Protein AF-A0A101G6K1-F1 (afdb_monomer_lite)

Sequence (199 aa):
MFNMQNSYEKATAGLESLVADLAKKGQARRDKLQSNLQILTEEEASLKNEVSLKTQLLVAAEVEESPADQDRFNKELVKLRRQLEDVSSKTQAYKSALDLPILNSAETMKLKAAALKVREARLVKVHDVATRQTEIVRLLKELNEENSRLVEEKFLLEQPREASVAKAVMGFVDSELASSKFENRSGAFQFAFEAWLNS

pLDDT: mean 77.98, std 17.18, range [44.41, 97.31]

Radius of gyration: 50.75 Å; chains: 1; bounding box: 107×50×127 Å

Structure (mmCIF, N/CA/C/O backbone):
data_AF-A0A101G6K1-F1
#
_entry.id   AF-A0A101G6K1-F1
#
loop_
_atom_site.group_PDB
_atom_site.id
_atom_site.type_symbol
_atom_site.label_atom_id
_atom_site.label_alt_id
_atom_site.label_comp_id
_atom_site.label_asym_id
_atom_site.label_entity_id
_atom_site.label_seq_id
_atom_site.pdbx_PDB_ins_code
_atom_site.Cartn_x
_atom_site.Cartn_y
_atom_site.Cartn_z
_atom_site.occupancy
_atom_site.B_iso_or_equiv
_atom_site.auth_seq_id
_atom_site.auth_comp_id
_atom_site.auth_asym_id
_atom_site.auth_atom_id
_atom_site.pdbx_PDB_model_num
ATOM 1 N N . MET A 1 1 ? 29.847 -2.628 -30.759 1.00 47.59 1 MET A N 1
ATOM 2 C CA . MET A 1 1 ? 28.432 -2.795 -30.341 1.00 47.59 1 MET A CA 1
ATOM 3 C C . MET A 1 1 ? 28.229 -3.395 -28.937 1.00 47.59 1 MET A C 1
ATOM 5 O O . MET A 1 1 ? 27.115 -3.327 -28.442 1.00 47.59 1 MET A O 1
ATOM 9 N N . PHE A 1 2 ? 29.261 -3.878 -28.227 1.00 49.06 2 PHE A N 1
ATOM 10 C CA . PHE A 1 2 ? 29.112 -4.607 -26.947 1.00 49.06 2 PHE A CA 1
ATOM 11 C C . PHE A 1 2 ? 28.663 -3.801 -25.702 1.00 49.06 2 PHE A C 1
ATOM 13 O O . PHE A 1 2 ? 28.384 -4.401 -24.665 1.00 49.06 2 PHE A O 1
ATOM 20 N N . ASN A 1 3 ? 28.566 -2.465 -25.767 1.00 55.25 3 ASN A N 1
ATOM 21 C CA . ASN A 1 3 ? 28.332 -1.638 -24.569 1.00 55.25 3 ASN A CA 1
ATOM 22 C C . ASN A 1 3 ? 26.865 -1.216 -24.343 1.00 55.25 3 ASN A C 1
ATOM 24 O O . ASN A 1 3 ? 26.480 -0.941 -23.209 1.00 55.25 3 ASN A O 1
ATOM 28 N N . MET A 1 4 ? 26.016 -1.196 -25.382 1.00 52.16 4 MET A N 1
ATOM 29 C CA . MET A 1 4 ? 24.600 -0.826 -25.209 1.00 52.16 4 MET A CA 1
ATOM 30 C C . MET A 1 4 ? 23.745 -1.987 -24.690 1.00 52.16 4 MET A C 1
ATOM 32 O O . MET A 1 4 ? 22.958 -1.778 -23.773 1.00 52.16 4 MET A O 1
ATOM 36 N N . GLN A 1 5 ? 23.920 -3.210 -25.206 1.00 56.00 5 GLN A N 1
ATOM 37 C CA . GLN A 1 5 ? 23.170 -4.390 -24.738 1.00 56.00 5 GLN A CA 1
ATOM 38 C C . GLN A 1 5 ? 23.360 -4.638 -23.231 1.00 56.00 5 GLN A C 1
ATOM 40 O O . GLN A 1 5 ? 22.378 -4.762 -22.504 1.00 56.00 5 GLN A O 1
ATOM 45 N N . ASN A 1 6 ? 24.603 -4.550 -22.745 1.00 63.38 6 ASN A N 1
ATOM 46 C CA . ASN A 1 6 ? 24.937 -4.668 -21.321 1.00 63.38 6 ASN A CA 1
ATOM 47 C C . ASN A 1 6 ? 24.286 -3.585 -20.437 1.00 63.38 6 ASN A C 1
ATOM 49 O O . ASN A 1 6 ? 23.972 -3.829 -19.273 1.00 63.38 6 ASN A O 1
ATOM 53 N N . SER A 1 7 ? 24.086 -2.372 -20.962 1.00 67.00 7 SER A N 1
ATOM 54 C CA . SER A 1 7 ? 23.435 -1.281 -20.223 1.00 67.00 7 SER A CA 1
ATOM 55 C C . SER A 1 7 ? 21.926 -1.520 -20.071 1.00 67.00 7 SER A C 1
ATOM 57 O O . SER A 1 7 ? 21.370 -1.303 -18.993 1.00 67.00 7 SER A O 1
ATOM 59 N N . TYR A 1 8 ? 21.271 -2.051 -21.108 1.00 64.75 8 TYR A N 1
ATOM 60 C CA . TYR A 1 8 ? 19.839 -2.362 -21.078 1.00 64.75 8 TYR A CA 1
ATOM 61 C C . TYR A 1 8 ? 19.501 -3.589 -20.225 1.00 64.75 8 TYR A C 1
ATOM 63 O O . TYR A 1 8 ? 18.489 -3.581 -19.520 1.00 64.75 8 TYR A O 1
ATOM 71 N N . GLU A 1 9 ? 20.340 -4.624 -20.239 1.00 72.12 9 GLU A N 1
ATOM 72 C CA . GLU A 1 9 ? 20.166 -5.795 -19.369 1.00 72.12 9 GLU A CA 1
ATOM 73 C C . GLU A 1 9 ? 20.257 -5.408 -17.889 1.00 72.12 9 GLU A C 1
ATOM 75 O O . GLU A 1 9 ? 19.375 -5.761 -17.105 1.00 72.12 9 GLU A O 1
ATOM 80 N N . LYS A 1 10 ? 21.235 -4.568 -17.523 1.00 76.06 10 LYS A N 1
ATOM 81 C CA . LYS A 1 10 ? 21.355 -4.020 -16.162 1.00 76.06 10 LYS A CA 1
ATOM 82 C C . LYS A 1 10 ? 20.144 -3.179 -15.755 1.00 76.06 10 LYS A C 1
ATOM 84 O O . LYS A 1 10 ? 19.662 -3.311 -14.633 1.00 76.06 10 LYS A O 1
ATOM 89 N N . ALA A 1 11 ? 19.621 -2.345 -16.657 1.00 68.56 11 ALA A N 1
ATOM 90 C CA . ALA A 1 11 ? 18.429 -1.540 -16.386 1.00 68.56 11 ALA A CA 1
ATOM 91 C C . ALA A 1 11 ? 17.170 -2.405 -16.180 1.00 68.56 11 ALA A C 1
ATOM 93 O O . ALA A 1 11 ? 16.343 -2.099 -15.322 1.00 68.56 11 ALA A O 1
ATOM 94 N N . THR A 1 12 ? 17.040 -3.502 -16.930 1.00 70.56 12 THR A N 1
ATOM 95 C CA . THR A 1 12 ? 15.894 -4.420 -16.827 1.00 70.56 12 THR A CA 1
ATOM 96 C C . THR A 1 12 ? 15.951 -5.228 -15.531 1.00 70.56 12 THR A C 1
ATOM 98 O O . THR A 1 12 ? 14.970 -5.258 -14.795 1.00 70.56 12 THR A O 1
ATOM 101 N N . ALA A 1 13 ? 17.117 -5.787 -15.194 1.00 75.50 13 ALA A N 1
ATOM 102 C CA . ALA A 1 13 ? 17.329 -6.474 -13.919 1.00 75.50 13 ALA A CA 1
ATOM 103 C C . ALA A 1 13 ? 17.092 -5.538 -12.717 1.00 75.50 13 ALA A C 1
ATOM 105 O O . ALA A 1 13 ? 16.499 -5.940 -11.717 1.00 75.50 13 ALA A O 1
ATOM 106 N N . GLY A 1 14 ? 17.488 -4.264 -12.832 1.00 76.56 14 GLY A N 1
ATOM 107 C CA . GLY A 1 14 ? 17.197 -3.240 -11.828 1.00 76.56 14 GLY A CA 1
ATOM 108 C C . GLY A 1 14 ? 15.698 -2.976 -11.652 1.00 76.56 14 GLY A C 1
ATOM 109 O O . GLY A 1 14 ? 15.223 -2.893 -10.521 1.00 76.56 14 GLY A O 1
ATOM 110 N N . LEU A 1 15 ? 14.937 -2.898 -12.749 1.00 74.44 15 LEU A N 1
ATOM 111 C CA . LEU A 1 15 ? 13.479 -2.736 -12.706 1.00 74.44 15 LEU A CA 1
ATOM 112 C C . LEU A 1 15 ? 12.777 -3.965 -12.119 1.00 74.44 15 LEU A C 1
ATOM 114 O O . LEU A 1 15 ? 11.885 -3.816 -11.289 1.00 74.44 15 LEU A O 1
ATOM 118 N N . GLU A 1 16 ? 13.179 -5.172 -12.514 1.00 77.38 16 GLU A N 1
ATOM 119 C CA . GLU A 1 16 ? 12.616 -6.413 -11.973 1.00 77.38 16 GLU A CA 1
ATOM 120 C C . GLU A 1 16 ? 12.874 -6.549 -10.470 1.00 77.38 16 GLU A C 1
ATOM 122 O O . GLU A 1 16 ? 11.955 -6.900 -9.724 1.00 77.38 16 GLU A O 1
ATOM 127 N N . SER A 1 17 ? 14.087 -6.205 -10.028 1.00 81.12 17 SER A N 1
ATOM 128 C CA . SER A 1 17 ? 14.460 -6.148 -8.613 1.00 81.12 17 SER A CA 1
ATOM 129 C C . SER A 1 17 ? 13.624 -5.118 -7.849 1.00 81.12 17 SER A C 1
ATOM 131 O O . SER A 1 17 ? 13.012 -5.446 -6.834 1.00 81.12 17 SER A O 1
ATOM 133 N N . LEU A 1 18 ? 13.484 -3.899 -8.384 1.00 77.94 18 LEU A N 1
ATOM 134 C CA . LEU A 1 18 ? 12.679 -2.845 -7.763 1.00 77.94 18 LEU A CA 1
ATOM 135 C C . LEU A 1 18 ? 11.207 -3.256 -7.620 1.00 77.94 18 LEU A C 1
ATOM 137 O O . LEU A 1 18 ? 10.590 -3.009 -6.586 1.00 77.94 18 LEU A O 1
ATOM 141 N N . VAL A 1 19 ? 10.638 -3.905 -8.639 1.00 79.25 19 VAL A N 1
ATOM 142 C CA . VAL A 1 19 ? 9.261 -4.415 -8.597 1.00 79.25 19 VAL A CA 1
ATOM 143 C C . VAL A 1 19 ? 9.113 -5.509 -7.534 1.00 79.25 19 VAL A C 1
ATOM 145 O O . VAL A 1 19 ? 8.127 -5.507 -6.796 1.00 79.25 19 VAL A O 1
ATOM 148 N N . ALA A 1 20 ? 10.084 -6.420 -7.417 1.00 78.44 20 ALA A N 1
ATOM 149 C CA . ALA A 1 20 ? 10.082 -7.451 -6.380 1.00 78.44 20 ALA A CA 1
ATOM 150 C C . ALA A 1 20 ? 10.189 -6.848 -4.966 1.00 78.44 20 ALA A C 1
ATOM 1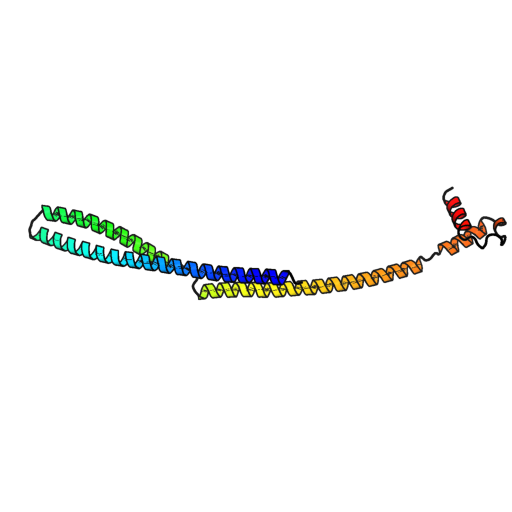52 O O . ALA A 1 20 ? 9.431 -7.232 -4.073 1.00 78.44 20 ALA A O 1
ATOM 153 N N . ASP A 1 21 ? 11.062 -5.859 -4.776 1.00 80.81 21 ASP A N 1
ATOM 154 C CA . ASP A 1 21 ? 11.228 -5.148 -3.507 1.00 80.81 21 ASP A CA 1
ATOM 155 C C . ASP A 1 21 ? 9.969 -4.378 -3.103 1.00 80.81 21 ASP A C 1
ATOM 157 O O . ASP A 1 21 ? 9.569 -4.403 -1.935 1.00 80.81 21 ASP A O 1
ATOM 161 N N . LEU A 1 22 ? 9.318 -3.706 -4.057 1.00 80.38 22 LEU A N 1
ATOM 162 C CA . LEU A 1 22 ? 8.057 -3.005 -3.824 1.00 80.38 22 LEU A CA 1
ATOM 163 C C . LEU A 1 22 ? 6.940 -3.977 -3.437 1.00 80.38 22 LEU A C 1
ATOM 165 O O . LEU A 1 22 ? 6.219 -3.705 -2.477 1.00 80.38 22 LEU A O 1
ATOM 169 N N . ALA A 1 23 ? 6.836 -5.126 -4.112 1.00 80.12 23 ALA A N 1
ATOM 170 C CA . ALA A 1 23 ? 5.870 -6.164 -3.761 1.00 80.12 23 ALA A CA 1
ATOM 171 C C . ALA A 1 23 ? 6.118 -6.709 -2.343 1.00 80.12 23 ALA A C 1
ATOM 173 O O . ALA A 1 23 ? 5.191 -6.787 -1.537 1.00 80.12 23 ALA A O 1
ATOM 174 N N . LYS A 1 24 ? 7.379 -6.999 -1.994 1.00 86.00 24 LYS A N 1
ATOM 175 C CA . LYS A 1 24 ? 7.761 -7.472 -0.654 1.00 86.00 24 LYS A CA 1
ATOM 176 C C . LYS A 1 24 ? 7.444 -6.443 0.435 1.00 86.00 24 LYS A C 1
ATOM 178 O O . LYS A 1 24 ? 6.885 -6.797 1.471 1.00 86.00 24 LYS A O 1
ATOM 183 N N . LYS A 1 25 ? 7.768 -5.164 0.208 1.00 85.38 25 LYS A N 1
ATOM 184 C CA . LYS A 1 25 ? 7.456 -4.069 1.146 1.00 85.38 25 LYS A CA 1
ATOM 185 C C . LYS A 1 25 ? 5.949 -3.842 1.280 1.00 85.38 25 LYS A C 1
ATOM 187 O O . LYS A 1 25 ? 5.474 -3.600 2.388 1.00 85.38 25 LYS A O 1
ATOM 192 N N . GLY A 1 26 ? 5.207 -3.939 0.176 1.00 84.31 26 GLY A N 1
ATOM 193 C CA . GLY A 1 26 ? 3.747 -3.854 0.162 1.00 84.31 26 GLY A CA 1
ATOM 194 C C . GLY A 1 26 ? 3.103 -4.955 1.001 1.00 84.31 26 GLY A C 1
ATOM 195 O O . GLY A 1 26 ? 2.278 -4.657 1.864 1.00 84.31 26 GLY A O 1
ATOM 196 N N . GLN A 1 27 ? 3.551 -6.202 0.822 1.00 85.06 27 GLN A N 1
ATOM 197 C CA . GLN A 1 27 ? 3.068 -7.341 1.602 1.00 85.06 27 GLN A CA 1
ATOM 198 C C . GLN A 1 27 ? 3.399 -7.193 3.091 1.00 85.06 27 GLN A C 1
ATOM 200 O O . GLN A 1 27 ? 2.500 -7.260 3.921 1.00 85.06 27 GLN A O 1
ATOM 205 N N . ALA A 1 28 ? 4.651 -6.876 3.437 1.00 87.94 28 ALA A N 1
ATOM 206 C CA . ALA A 1 28 ? 5.055 -6.699 4.833 1.00 87.94 28 ALA A CA 1
ATOM 207 C C . ALA A 1 28 ? 4.257 -5.590 5.545 1.00 87.94 28 ALA A C 1
ATOM 209 O O . ALA A 1 28 ? 3.910 -5.711 6.722 1.00 87.94 28 ALA A O 1
ATOM 210 N N . ARG A 1 29 ? 3.930 -4.500 4.835 1.00 88.12 29 ARG A N 1
ATOM 211 C CA . ARG A 1 29 ? 3.057 -3.446 5.366 1.00 88.12 29 ARG A CA 1
ATOM 212 C C . ARG A 1 29 ? 1.639 -3.965 5.608 1.00 88.12 29 ARG A C 1
ATOM 214 O O . ARG A 1 29 ? 1.068 -3.632 6.642 1.00 88.12 29 ARG A O 1
ATOM 221 N N . ARG A 1 30 ? 1.082 -4.757 4.687 1.00 85.75 30 ARG A N 1
ATOM 222 C CA . ARG A 1 30 ? -0.250 -5.362 4.832 1.00 85.75 30 ARG A CA 1
ATOM 223 C C . ARG A 1 30 ? -0.304 -6.298 6.033 1.00 85.75 30 ARG A C 1
ATOM 225 O O . ARG A 1 30 ? -1.192 -6.140 6.860 1.00 85.75 30 ARG A O 1
ATOM 232 N N . ASP A 1 31 ? 0.673 -7.188 6.163 1.00 89.50 31 ASP A N 1
ATOM 233 C CA . ASP A 1 31 ? 0.748 -8.138 7.275 1.00 89.50 31 ASP A CA 1
ATOM 234 C C . ASP A 1 31 ? 0.799 -7.394 8.618 1.00 89.50 31 ASP A C 1
ATOM 236 O O . ASP A 1 31 ? 0.077 -7.731 9.556 1.00 89.50 31 ASP A O 1
ATOM 240 N N . LYS A 1 32 ? 1.573 -6.301 8.689 1.00 91.44 32 LYS A N 1
ATOM 241 C CA . LYS A 1 32 ? 1.627 -5.436 9.876 1.00 91.44 32 LYS A CA 1
ATOM 242 C C . LYS A 1 32 ? 0.296 -4.732 10.161 1.00 91.44 32 LYS A C 1
ATOM 244 O O . LYS A 1 32 ? -0.127 -4.680 11.312 1.00 91.44 32 LYS A O 1
ATOM 249 N N . LEU A 1 33 ? -0.362 -4.181 9.139 1.00 91.38 33 LEU A N 1
ATOM 250 C CA . LEU A 1 33 ? -1.678 -3.548 9.292 1.00 91.38 33 LEU A CA 1
ATOM 251 C C . LEU A 1 33 ? -2.732 -4.559 9.756 1.00 91.38 33 LEU A C 1
ATOM 253 O O . LEU A 1 33 ? -3.538 -4.234 10.620 1.00 91.38 33 LEU A O 1
ATOM 257 N N . GLN A 1 34 ? -2.701 -5.777 9.219 1.00 92.25 34 GLN A N 1
ATOM 258 C CA . GLN A 1 34 ? -3.632 -6.845 9.563 1.00 92.25 34 GLN A CA 1
ATOM 259 C C . GLN A 1 34 ? -3.404 -7.362 10.987 1.00 92.25 34 GLN A C 1
ATOM 261 O O . GLN A 1 34 ? -4.367 -7.533 11.728 1.00 92.25 34 GLN A O 1
ATOM 266 N N . SER A 1 35 ? -2.144 -7.520 11.397 1.00 94.25 35 SER A N 1
ATOM 267 C CA . SER A 1 35 ? -1.780 -7.862 12.775 1.00 94.25 35 SER A CA 1
ATOM 268 C C . SER A 1 35 ? -2.257 -6.800 13.775 1.00 94.25 35 SER A C 1
ATOM 270 O O . SER A 1 35 ? -2.929 -7.131 14.749 1.00 94.25 35 SER A O 1
ATOM 272 N N . ASN A 1 36 ? -2.003 -5.516 13.500 1.00 93.69 36 ASN A N 1
ATOM 273 C CA . ASN A 1 36 ? -2.496 -4.424 14.342 1.00 93.69 36 ASN A CA 1
ATOM 274 C C . ASN A 1 36 ? -4.029 -4.368 14.379 1.00 93.69 36 ASN A C 1
ATOM 276 O O . ASN A 1 36 ? -4.608 -4.118 15.432 1.00 93.69 36 ASN A O 1
ATOM 280 N N . LEU A 1 37 ? -4.691 -4.598 13.241 1.00 94.31 37 LEU A N 1
ATOM 281 C CA . LEU A 1 37 ? -6.148 -4.618 13.174 1.00 94.31 37 LEU A CA 1
ATOM 282 C C . LEU A 1 37 ? -6.733 -5.748 14.025 1.00 94.31 37 LEU A C 1
ATOM 284 O O . LEU A 1 37 ? -7.752 -5.541 14.679 1.00 94.31 37 LEU A O 1
ATOM 288 N N . GLN A 1 38 ? -6.100 -6.922 14.031 1.00 94.62 38 GLN A N 1
ATOM 289 C CA . GLN A 1 38 ? -6.526 -8.037 14.869 1.00 94.62 38 GLN A CA 1
ATOM 290 C C . GLN A 1 38 ? -6.444 -7.670 16.356 1.00 94.62 38 GLN A C 1
ATOM 292 O O . GLN A 1 38 ? -7.443 -7.808 17.056 1.00 94.62 38 GLN A O 1
ATOM 297 N N . ILE A 1 39 ? -5.310 -7.117 16.802 1.00 95.12 39 ILE A N 1
ATOM 298 C CA . ILE A 1 39 ? -5.121 -6.663 18.191 1.00 95.12 39 ILE A CA 1
ATOM 299 C C . ILE A 1 39 ? -6.200 -5.644 18.579 1.00 95.12 39 ILE A C 1
ATOM 301 O O . ILE A 1 39 ? -6.854 -5.798 19.604 1.00 95.12 39 ILE A O 1
ATOM 305 N N . LEU A 1 40 ? -6.432 -4.635 17.734 1.00 95.31 40 LEU A N 1
ATOM 306 C CA . LEU A 1 40 ? -7.451 -3.613 17.989 1.00 95.31 40 LEU A CA 1
ATOM 307 C C . LEU A 1 40 ? -8.873 -4.192 18.013 1.00 95.31 40 LEU A C 1
ATOM 309 O O . LEU A 1 40 ? -9.701 -3.744 18.797 1.00 95.31 40 LEU A O 1
ATOM 313 N N . THR A 1 41 ? -9.160 -5.204 17.189 1.00 93.06 41 THR A N 1
ATOM 314 C CA . THR A 1 41 ? -10.472 -5.874 17.167 1.00 93.06 41 THR A CA 1
ATOM 315 C C . THR A 1 41 ? -10.700 -6.692 18.443 1.00 93.06 41 THR A C 1
ATOM 317 O O . THR A 1 41 ? -11.803 -6.685 18.990 1.00 93.06 41 THR A O 1
ATOM 320 N N . GLU A 1 42 ? -9.665 -7.379 18.932 1.00 95.38 42 GLU A N 1
ATOM 321 C CA . GLU A 1 42 ? -9.693 -8.106 20.207 1.00 95.38 42 GLU A CA 1
ATOM 322 C C . GLU A 1 42 ? -9.853 -7.136 21.393 1.00 95.38 42 GLU A C 1
ATOM 324 O O . GLU A 1 42 ? -10.688 -7.364 22.270 1.00 95.38 42 GLU A O 1
ATOM 329 N N . GLU A 1 43 ? -9.134 -6.008 21.380 1.00 95.88 43 GLU A N 1
ATOM 330 C CA . GLU A 1 43 ? -9.260 -4.936 22.375 1.00 95.88 43 GLU A CA 1
ATOM 331 C C . GLU A 1 43 ? -10.663 -4.303 22.361 1.00 95.88 43 GLU A C 1
ATOM 333 O O . GLU A 1 43 ? -11.277 -4.130 23.414 1.00 95.88 43 GLU A O 1
ATOM 338 N N . GLU A 1 44 ? -11.227 -4.032 21.178 1.00 95.81 44 GLU A N 1
ATOM 339 C CA . GLU A 1 44 ? -12.588 -3.505 21.027 1.00 95.81 44 GLU A CA 1
ATOM 340 C C . GLU A 1 44 ? -13.633 -4.472 21.606 1.00 95.81 44 GLU A C 1
ATOM 342 O O . GLU A 1 44 ? -14.575 -4.049 22.283 1.00 95.81 44 GLU A O 1
ATOM 347 N N . ALA A 1 45 ? -13.475 -5.777 21.363 1.00 94.69 45 ALA A N 1
ATOM 348 C CA . ALA A 1 45 ? -14.353 -6.803 21.920 1.00 94.69 45 ALA A CA 1
ATOM 349 C C . ALA A 1 45 ? -14.235 -6.888 23.451 1.00 94.69 45 ALA A C 1
ATOM 351 O O . ALA A 1 45 ? -15.255 -6.965 24.140 1.00 94.69 45 ALA A O 1
ATOM 352 N N . SER A 1 46 ? -13.013 -6.810 23.990 1.00 96.62 46 SER A N 1
ATOM 353 C CA . SER A 1 46 ? -12.774 -6.782 25.438 1.00 96.62 46 SER A CA 1
ATOM 354 C C . SER A 1 46 ? -13.444 -5.574 26.095 1.00 96.62 46 SER A C 1
ATOM 356 O O . SER A 1 46 ? -14.210 -5.730 27.046 1.00 96.62 46 SER A O 1
ATOM 358 N N . LEU A 1 47 ? -13.248 -4.374 25.538 1.00 96.56 47 LEU A N 1
ATOM 359 C CA . LEU A 1 47 ? -13.859 -3.145 26.049 1.00 96.56 47 LEU A CA 1
ATOM 360 C C . LEU A 1 47 ? -15.392 -3.187 25.980 1.00 96.56 47 LEU A C 1
ATOM 362 O O . LEU A 1 47 ? -16.058 -2.738 26.911 1.00 96.56 47 LEU A O 1
ATOM 366 N N . LYS A 1 48 ? -15.977 -3.765 24.922 1.00 96.00 48 LYS A N 1
ATOM 367 C CA . LYS A 1 48 ? -17.435 -3.981 24.834 1.00 96.00 48 LYS A CA 1
ATOM 368 C C . LYS A 1 48 ? -17.948 -4.883 25.957 1.00 96.00 48 LYS A C 1
ATOM 370 O O . LYS A 1 48 ? -18.976 -4.569 26.560 1.00 96.00 48 LYS A O 1
ATOM 375 N N . ASN A 1 49 ? -17.228 -5.959 26.267 1.00 96.62 49 ASN A N 1
ATOM 376 C CA . ASN A 1 49 ? -17.579 -6.853 27.370 1.00 96.62 49 ASN A CA 1
ATOM 377 C C . ASN A 1 49 ? -17.477 -6.143 28.727 1.00 96.62 49 ASN A C 1
ATOM 379 O O . ASN A 1 49 ? -18.387 -6.266 29.546 1.00 96.62 49 ASN A O 1
ATOM 383 N N . GLU A 1 50 ? -16.428 -5.348 28.949 1.00 96.56 50 GLU A N 1
ATOM 384 C CA . GLU A 1 50 ? -16.273 -4.557 30.176 1.00 96.56 50 GLU A CA 1
ATOM 385 C C . GLU A 1 50 ? -17.381 -3.510 30.335 1.00 96.56 50 GLU A C 1
ATOM 387 O O . GLU A 1 50 ? -17.974 -3.401 31.409 1.00 96.56 50 GLU A O 1
ATOM 392 N N . VAL A 1 51 ? -17.723 -2.782 29.266 1.00 96.38 51 VAL A N 1
ATOM 393 C CA . VAL A 1 51 ? -18.859 -1.845 29.262 1.00 96.38 51 VAL A CA 1
ATOM 394 C C . VAL A 1 51 ? -20.157 -2.578 29.594 1.00 96.38 51 VAL A C 1
ATOM 396 O O . VAL A 1 51 ? -20.932 -2.089 30.416 1.00 96.38 51 VAL A O 1
ATOM 399 N N . SER A 1 52 ? -20.399 -3.753 29.005 1.00 96.69 52 SER A N 1
ATOM 400 C CA . SER A 1 52 ? -21.589 -4.562 29.295 1.00 96.69 52 SER A CA 1
ATOM 401 C C . SER A 1 52 ? -21.644 -4.976 30.768 1.00 96.69 52 SER A C 1
ATOM 403 O O . SER A 1 52 ? -22.668 -4.777 31.420 1.00 96.69 52 SER A O 1
ATOM 405 N N . LEU A 1 53 ? -20.538 -5.484 31.320 1.00 97.31 53 LEU A N 1
ATOM 406 C CA . LEU A 1 53 ? -20.445 -5.888 32.725 1.00 97.31 53 LEU A CA 1
ATOM 407 C C . LEU A 1 53 ? -20.705 -4.704 33.666 1.00 97.31 53 LEU A C 1
ATOM 409 O O . LEU A 1 53 ? -21.499 -4.804 34.597 1.00 97.31 53 LEU A O 1
ATOM 413 N N . LYS A 1 54 ? -20.071 -3.555 33.408 1.00 96.62 54 LYS A N 1
ATOM 414 C CA . LYS A 1 54 ? -20.265 -2.343 34.216 1.00 96.62 54 LYS A CA 1
ATOM 415 C C . LYS A 1 54 ? -21.675 -1.778 34.095 1.00 96.62 54 LYS A C 1
ATOM 417 O O . LYS A 1 54 ? -22.188 -1.241 35.067 1.00 96.62 54 LYS A O 1
ATOM 422 N N . THR A 1 55 ? -22.316 -1.945 32.942 1.00 95.62 55 THR A N 1
ATOM 423 C CA . THR A 1 55 ? -23.723 -1.568 32.753 1.00 95.62 55 THR A CA 1
ATOM 424 C C . THR A 1 55 ? -24.638 -2.459 33.593 1.00 95.62 55 THR A C 1
ATOM 426 O O . THR A 1 55 ? -25.529 -1.946 34.255 1.00 95.62 55 THR A O 1
ATOM 429 N N . GLN A 1 56 ? -24.388 -3.772 33.646 1.00 95.94 56 GLN A N 1
ATOM 430 C CA . GLN A 1 56 ? -25.147 -4.683 34.514 1.00 95.94 56 GLN A CA 1
ATOM 431 C C . GLN A 1 56 ? -24.964 -4.349 36.001 1.00 95.94 56 GLN A C 1
ATOM 433 O O . GLN A 1 56 ? -25.935 -4.356 36.751 1.00 95.94 56 GLN A O 1
ATOM 438 N N . LEU A 1 57 ? -23.740 -4.007 36.420 1.00 96.06 57 LEU A N 1
ATOM 439 C CA . LEU A 1 57 ? -23.457 -3.579 37.795 1.00 96.06 57 LEU A CA 1
ATOM 440 C C . LEU A 1 57 ? -24.132 -2.249 38.150 1.00 96.06 57 LEU A C 1
ATOM 442 O O . LEU A 1 57 ? -24.633 -2.104 39.260 1.00 96.06 57 LEU A O 1
ATOM 446 N N . LEU A 1 58 ? -24.191 -1.301 37.209 1.00 95.94 58 LEU A N 1
ATOM 447 C CA . LEU A 1 58 ? -24.946 -0.062 37.389 1.00 95.94 58 LEU A CA 1
ATOM 448 C C . LEU A 1 58 ? -26.440 -0.349 37.590 1.00 95.94 58 LEU A C 1
ATOM 450 O O . LEU A 1 58 ? -27.025 0.166 38.534 1.00 95.94 58 LEU A O 1
ATOM 454 N N . VAL A 1 59 ? -27.032 -1.215 36.761 1.00 95.62 59 VAL A N 1
ATOM 455 C CA . VAL A 1 59 ? -28.443 -1.617 36.900 1.00 95.62 59 VAL A CA 1
ATOM 456 C C . VAL A 1 59 ? -28.697 -2.291 38.253 1.00 95.62 59 VAL A C 1
ATOM 458 O O . VAL A 1 59 ? -29.696 -1.999 38.900 1.00 95.62 59 VAL A O 1
ATOM 461 N N . ALA A 1 60 ? -27.792 -3.157 38.720 1.00 95.69 60 ALA A N 1
ATOM 462 C CA . ALA A 1 60 ? -27.909 -3.761 40.049 1.00 95.69 60 ALA A CA 1
ATOM 463 C C . ALA A 1 60 ? -27.869 -2.701 41.168 1.00 95.69 60 ALA A C 1
ATOM 465 O O . ALA A 1 60 ? -28.714 -2.724 42.056 1.00 95.69 60 ALA A O 1
ATOM 466 N N . ALA A 1 61 ? -26.960 -1.725 41.080 1.00 94.50 61 ALA A N 1
ATOM 467 C CA . ALA A 1 61 ? -26.876 -0.617 42.036 1.00 94.50 61 ALA A CA 1
ATOM 468 C C . ALA A 1 61 ? -28.102 0.320 41.997 1.00 94.50 61 ALA A C 1
ATOM 470 O O . ALA A 1 61 ? -28.434 0.949 43.003 1.00 94.50 61 ALA A O 1
ATOM 471 N N . GLU A 1 62 ? -28.774 0.436 40.848 1.00 91.69 62 GLU A N 1
ATOM 472 C CA . GLU A 1 62 ? -30.067 1.122 40.722 1.00 91.69 62 GLU A CA 1
ATOM 473 C C . GLU A 1 62 ? -31.181 0.360 41.444 1.00 91.69 62 GLU A C 1
ATOM 475 O O . GLU A 1 62 ? -31.934 0.969 42.200 1.00 91.69 62 GLU A O 1
ATOM 480 N N . VAL A 1 63 ? -31.244 -0.964 41.278 1.00 96.06 63 VAL A N 1
ATOM 481 C CA . VAL A 1 63 ? -32.220 -1.829 41.965 1.00 96.06 63 VAL A CA 1
ATOM 482 C C . VAL A 1 63 ? -32.006 -1.844 43.481 1.00 96.06 63 VAL A C 1
ATOM 484 O O . VAL A 1 63 ? -32.974 -1.870 44.235 1.00 96.06 63 VAL A O 1
ATOM 487 N N . GLU A 1 64 ? -30.753 -1.814 43.933 1.00 95.25 64 GLU A N 1
ATOM 488 C CA . GLU A 1 64 ? -30.382 -1.769 45.355 1.00 95.25 64 GLU A CA 1
ATOM 489 C C . GLU A 1 64 ? -30.444 -0.353 45.959 1.00 95.25 64 GLU A C 1
ATOM 491 O O . GLU A 1 64 ? -30.124 -0.175 47.132 1.00 95.25 64 GLU A O 1
ATOM 496 N N . GLU A 1 65 ? -30.836 0.655 45.169 1.00 93.44 65 GLU A N 1
ATOM 497 C CA . GLU A 1 65 ? -30.914 2.064 45.572 1.00 93.44 65 GLU A CA 1
ATOM 498 C C . GLU A 1 65 ? -29.613 2.596 46.212 1.00 93.44 65 GLU A C 1
ATOM 500 O O . GLU A 1 65 ? -29.661 3.430 47.113 1.00 93.44 65 GLU A O 1
ATOM 505 N N . SER A 1 66 ? -28.438 2.144 45.742 1.00 95.38 66 SER A N 1
ATOM 506 C CA . SER A 1 66 ? -27.114 2.583 46.224 1.00 95.38 66 SER A CA 1
ATOM 507 C C . SER A 1 66 ? -26.559 3.734 45.366 1.00 95.38 66 SER A C 1
ATOM 509 O O . SER A 1 66 ? -25.948 3.491 44.318 1.00 95.38 66 SER A O 1
ATOM 511 N N . PRO A 1 67 ? -26.683 5.015 45.778 1.00 93.94 67 PRO A N 1
ATOM 512 C CA . PRO A 1 67 ? -26.286 6.144 44.933 1.00 93.94 67 PRO A CA 1
ATOM 513 C C . PRO A 1 67 ? -24.762 6.253 44.788 1.00 93.94 67 PRO A C 1
ATOM 515 O O . PRO A 1 67 ? -24.257 6.748 43.781 1.00 93.94 67 PRO A O 1
ATOM 518 N N . ALA A 1 68 ? -24.017 5.778 45.792 1.00 94.94 68 ALA A N 1
ATOM 519 C CA . ALA A 1 68 ? -22.558 5.769 45.773 1.00 94.94 68 ALA A CA 1
ATOM 520 C C . ALA A 1 68 ? -22.012 4.805 44.707 1.00 94.94 68 ALA A C 1
ATOM 522 O O . ALA A 1 68 ? -21.097 5.163 43.960 1.00 94.94 68 ALA A O 1
ATOM 523 N N . ASP A 1 69 ? -22.599 3.609 44.596 1.00 94.56 69 ASP A N 1
ATOM 524 C CA . ASP A 1 69 ? -22.206 2.632 43.579 1.00 94.56 69 ASP A CA 1
ATOM 525 C C . ASP A 1 69 ? -22.671 3.054 42.183 1.00 94.56 69 ASP A C 1
ATOM 527 O O . ASP A 1 69 ? -21.914 2.912 41.220 1.00 94.56 69 ASP A O 1
ATOM 531 N N . GLN A 1 70 ? -23.851 3.673 42.069 1.00 94.69 70 GLN A N 1
ATOM 532 C CA . GLN A 1 70 ? -24.316 4.261 40.811 1.00 94.69 70 GLN A CA 1
ATOM 533 C C . GLN A 1 70 ? -23.347 5.326 40.277 1.00 94.69 70 GLN A C 1
ATOM 535 O O . GLN A 1 70 ? -22.948 5.269 39.112 1.00 94.69 70 GLN A O 1
ATOM 540 N N . ASP A 1 71 ? -22.921 6.285 41.108 1.00 95.81 71 ASP A N 1
ATOM 541 C CA . ASP A 1 71 ? -21.964 7.325 40.696 1.00 95.81 71 ASP A CA 1
ATOM 542 C C . ASP A 1 71 ? -20.601 6.723 40.313 1.00 95.81 71 ASP A C 1
ATOM 544 O O . ASP A 1 71 ? -20.000 7.093 39.297 1.00 95.81 71 ASP A O 1
ATOM 548 N N . ARG A 1 72 ? -20.129 5.731 41.078 1.00 96.56 72 ARG A N 1
ATOM 549 C CA . ARG A 1 72 ? -18.887 5.013 40.777 1.00 96.56 72 ARG A CA 1
ATOM 550 C C . ARG A 1 72 ? -18.954 4.300 39.424 1.00 96.56 72 ARG A C 1
ATOM 552 O O . ARG A 1 72 ? -18.069 4.514 38.590 1.00 96.56 72 ARG A O 1
ATOM 559 N N . PHE A 1 73 ? -19.973 3.473 39.186 1.00 96.62 73 PHE A N 1
ATOM 560 C CA . PHE A 1 73 ? -20.099 2.727 37.932 1.00 96.62 73 PHE A CA 1
ATOM 561 C C . PHE A 1 73 ? -20.360 3.648 36.740 1.00 96.62 73 PHE A C 1
ATOM 563 O O . PHE A 1 73 ? -19.798 3.411 35.672 1.00 96.62 73 PHE A O 1
ATOM 570 N N . ASN A 1 74 ? -21.094 4.750 36.918 1.00 95.38 74 ASN A N 1
ATOM 571 C CA . ASN A 1 74 ? -21.250 5.769 35.878 1.00 95.38 74 ASN A CA 1
ATOM 572 C C . ASN A 1 74 ? -19.909 6.399 35.477 1.00 95.38 74 ASN A C 1
ATOM 574 O O . ASN A 1 74 ? -19.601 6.499 34.287 1.00 95.38 74 ASN A O 1
ATOM 578 N N . LYS A 1 75 ? -19.063 6.773 36.445 1.00 96.06 75 LYS A N 1
ATOM 579 C CA . LYS A 1 75 ? -17.719 7.310 36.160 1.00 96.06 75 LYS A CA 1
ATOM 580 C C . LYS A 1 75 ? -16.831 6.296 35.438 1.00 96.06 75 LYS A C 1
ATOM 582 O O . LYS A 1 75 ? -16.092 6.675 34.527 1.00 96.06 75 LYS A O 1
ATOM 587 N N . GLU A 1 76 ? -16.889 5.024 35.830 1.00 96.12 76 GLU A N 1
ATOM 588 C CA . GLU A 1 76 ? -16.159 3.942 35.159 1.00 96.12 76 GLU A CA 1
ATOM 589 C C . GLU A 1 76 ? -16.673 3.722 33.722 1.00 96.12 76 GLU A C 1
ATOM 591 O O . GLU A 1 76 ? -15.870 3.667 32.790 1.00 96.12 76 GLU A O 1
ATOM 596 N N . LEU A 1 77 ? -17.993 3.711 33.509 1.00 96.75 77 LEU A N 1
ATOM 597 C CA . LEU A 1 77 ? -18.612 3.575 32.186 1.00 96.75 77 LEU A CA 1
ATOM 598 C C . LEU A 1 77 ? -18.240 4.711 31.236 1.00 96.75 77 LEU A C 1
ATOM 600 O O . LEU A 1 77 ? -17.955 4.455 30.068 1.00 96.75 77 LEU A O 1
ATOM 604 N N . VAL A 1 78 ? -18.204 5.960 31.709 1.00 96.62 78 VAL A N 1
ATOM 605 C CA . VAL A 1 78 ? -17.785 7.101 30.878 1.00 96.62 78 VAL A CA 1
ATOM 606 C C . VAL A 1 78 ? -16.343 6.928 30.393 1.00 96.62 78 VAL A C 1
ATOM 608 O O . VAL A 1 78 ? -16.051 7.207 29.229 1.00 96.62 78 VAL A O 1
ATOM 611 N N . LYS A 1 79 ? -15.439 6.438 31.252 1.00 96.38 79 LYS A N 1
ATOM 612 C CA . LYS A 1 79 ? -14.044 6.164 30.870 1.00 96.38 79 LYS A CA 1
ATOM 613 C C . LYS A 1 79 ? -13.955 5.032 29.846 1.00 96.38 79 LYS A C 1
ATOM 615 O O . LYS A 1 79 ? -13.331 5.224 28.804 1.00 96.38 79 LYS A O 1
ATOM 620 N N . LEU A 1 80 ? -14.626 3.909 30.106 1.00 96.50 80 LEU A N 1
ATOM 621 C CA . LEU A 1 80 ? -14.629 2.750 29.209 1.00 96.50 80 LEU A CA 1
ATOM 622 C C . LEU A 1 80 ? -15.238 3.079 27.841 1.00 96.50 80 LEU A C 1
ATOM 624 O O . LEU A 1 80 ? -14.696 2.679 26.816 1.00 96.50 80 LEU A O 1
ATOM 628 N N . ARG A 1 81 ? -16.322 3.865 27.796 1.00 94.88 81 ARG A N 1
ATOM 629 C CA . ARG A 1 81 ? -16.938 4.306 26.533 1.00 94.88 81 ARG A CA 1
ATOM 630 C C . ARG A 1 81 ? -15.996 5.174 25.700 1.00 94.88 81 ARG A C 1
ATOM 632 O O . ARG A 1 81 ? -15.928 4.979 24.494 1.00 94.88 81 ARG A O 1
ATOM 639 N N . ARG A 1 82 ? -15.234 6.077 26.329 1.00 96.81 82 ARG A N 1
ATOM 640 C CA . ARG A 1 82 ? -14.216 6.879 25.624 1.00 96.81 82 ARG A CA 1
ATOM 641 C C . ARG A 1 82 ? -13.084 6.017 25.070 1.00 96.81 82 ARG A C 1
ATOM 643 O O . ARG A 1 82 ? -12.655 6.238 23.944 1.00 96.81 82 ARG A O 1
ATOM 650 N N . GLN A 1 83 ? -12.609 5.038 25.841 1.00 95.94 83 GLN A N 1
ATOM 651 C CA . GLN A 1 83 ? -11.597 4.091 25.362 1.00 95.94 83 GLN A CA 1
ATOM 652 C C . GLN A 1 83 ? -12.128 3.268 24.184 1.00 95.94 83 GLN A C 1
ATOM 654 O O . GLN A 1 83 ? -11.438 3.121 23.180 1.00 95.94 83 GLN A O 1
ATOM 659 N N . LEU A 1 84 ? -13.374 2.798 24.274 1.00 96.25 84 LEU A N 1
ATOM 660 C CA . LEU A 1 84 ? -14.020 2.054 23.200 1.00 96.25 84 LEU A CA 1
ATOM 661 C C . LEU A 1 84 ? -14.158 2.894 21.923 1.00 96.25 84 LEU A C 1
ATOM 663 O O . LEU A 1 84 ? -13.902 2.387 20.836 1.00 96.25 84 LEU A O 1
ATOM 667 N N . GLU A 1 85 ? -14.529 4.168 22.040 1.00 96.19 85 GLU A N 1
ATOM 668 C CA . GLU A 1 85 ? -14.632 5.084 20.900 1.00 96.19 85 GLU A CA 1
ATOM 669 C C . GLU A 1 85 ? -13.274 5.317 20.218 1.00 96.19 85 GLU A C 1
ATOM 671 O O . GLU A 1 85 ? -13.183 5.262 18.988 1.00 96.19 85 GLU A O 1
ATOM 676 N N . ASP A 1 86 ? -12.203 5.506 20.995 1.00 96.50 86 ASP A N 1
ATOM 677 C CA . ASP A 1 86 ? -10.841 5.661 20.469 1.00 96.50 86 ASP A CA 1
ATOM 678 C C . ASP A 1 86 ? -10.354 4.385 19.759 1.00 96.50 86 ASP A C 1
ATOM 680 O O . ASP A 1 86 ? -9.881 4.438 18.619 1.00 96.50 86 ASP A O 1
ATOM 684 N N . VAL A 1 87 ? -10.533 3.216 20.382 1.00 95.69 87 VAL A N 1
ATOM 685 C CA . VAL A 1 87 ? -10.156 1.921 19.790 1.00 95.69 87 VAL A CA 1
ATOM 686 C C . VAL A 1 87 ? -10.989 1.617 18.545 1.00 95.69 87 VAL A C 1
ATOM 688 O O . VAL A 1 87 ? -10.437 1.188 17.531 1.00 95.69 87 VAL A O 1
ATOM 691 N N . SER A 1 88 ? -12.294 1.893 18.561 1.00 94.19 88 SER A N 1
ATOM 692 C CA . SER A 1 88 ? -13.171 1.693 17.401 1.00 94.19 88 SER A CA 1
ATOM 693 C C . SER A 1 88 ? -12.775 2.614 16.239 1.00 94.19 88 SER A C 1
ATOM 695 O O . SER A 1 88 ? -12.639 2.161 15.101 1.00 94.19 88 SER A O 1
ATOM 697 N N . SER A 1 89 ? -12.449 3.879 16.528 1.00 95.81 89 SER A N 1
ATOM 698 C CA . SER A 1 89 ? -11.953 4.838 15.530 1.00 95.81 89 SER A CA 1
ATOM 699 C C . SER A 1 89 ? -10.631 4.385 14.904 1.00 95.81 89 SER A C 1
ATOM 701 O O . SER A 1 89 ? -10.469 4.420 13.680 1.00 95.81 89 SER A O 1
ATOM 703 N N . LYS A 1 90 ? -9.690 3.891 15.720 1.00 94.69 90 LYS A N 1
ATOM 704 C CA . LYS A 1 90 ? -8.432 3.300 15.234 1.00 94.69 90 LYS A CA 1
ATOM 705 C C . LYS A 1 90 ? -8.695 2.057 14.386 1.00 94.69 90 LYS A C 1
ATOM 707 O O . LYS A 1 90 ? -8.144 1.940 13.295 1.00 94.69 90 LYS A O 1
ATOM 712 N N . THR A 1 91 ? -9.573 1.165 14.833 1.00 92.81 91 THR A N 1
ATOM 713 C CA . THR A 1 91 ? -9.965 -0.050 14.101 1.00 92.81 91 THR A CA 1
ATOM 714 C C . THR A 1 91 ? -10.523 0.297 12.720 1.00 92.81 91 THR A C 1
ATOM 716 O O . THR A 1 91 ? -10.100 -0.281 11.717 1.00 92.81 91 THR A O 1
ATOM 719 N N . GLN A 1 92 ? -11.412 1.291 12.644 1.00 92.12 92 GLN A N 1
ATOM 720 C CA . GLN A 1 92 ? -11.963 1.807 11.390 1.00 92.12 92 GLN A CA 1
ATOM 721 C C . GLN A 1 92 ? -10.855 2.332 10.464 1.00 92.12 92 GLN A C 1
ATOM 723 O O . GLN A 1 92 ? -10.813 1.977 9.287 1.00 92.12 92 GLN A O 1
ATOM 728 N N . ALA A 1 93 ? -9.922 3.131 10.991 1.00 91.00 93 ALA A N 1
ATOM 729 C CA . ALA A 1 93 ? -8.814 3.680 10.210 1.00 91.00 93 ALA A CA 1
ATOM 730 C C . ALA A 1 93 ? -7.904 2.583 9.628 1.00 91.00 93 ALA A C 1
ATOM 732 O O . ALA A 1 93 ? -7.491 2.671 8.470 1.00 91.00 93 ALA A O 1
ATOM 733 N N . TYR A 1 94 ? -7.624 1.526 10.397 1.00 91.12 94 TYR A N 1
ATOM 734 C CA . TYR A 1 94 ? -6.830 0.387 9.929 1.00 91.12 94 TYR A CA 1
ATOM 735 C C . TYR A 1 94 ? -7.566 -0.456 8.879 1.00 91.12 94 TYR A C 1
ATOM 737 O O . TYR A 1 94 ? -6.931 -0.882 7.913 1.00 91.12 94 TYR A O 1
ATOM 745 N N . LYS A 1 95 ? -8.887 -0.650 9.008 1.00 89.62 95 LYS A N 1
ATOM 746 C CA . LYS A 1 95 ? -9.710 -1.292 7.964 1.00 89.62 95 LYS A CA 1
ATOM 747 C C . LYS A 1 95 ? -9.639 -0.512 6.653 1.00 89.62 95 LYS A C 1
ATOM 749 O O . LYS A 1 95 ? -9.254 -1.077 5.635 1.00 89.62 95 LYS A O 1
ATOM 754 N N . SER A 1 96 ? -9.868 0.80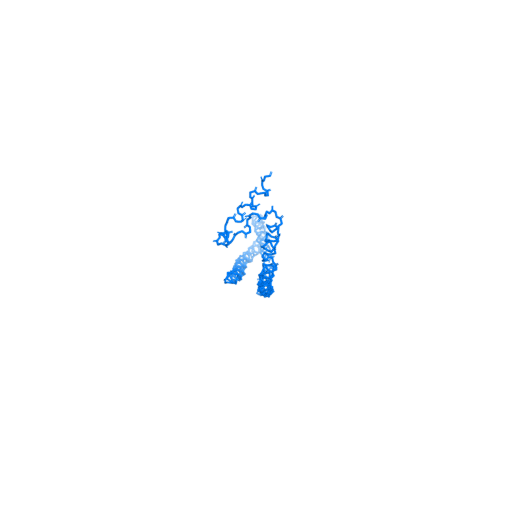0 6.698 1.00 87.88 96 SER A N 1
ATOM 755 C CA . SER A 1 96 ? -9.765 1.662 5.514 1.00 87.88 96 SER A CA 1
ATOM 756 C C . SER A 1 96 ? -8.363 1.651 4.892 1.00 87.88 96 SER A C 1
ATOM 758 O O . SER A 1 96 ? -8.221 1.705 3.674 1.00 87.88 96 SER A O 1
ATOM 760 N N . ALA A 1 97 ? -7.308 1.560 5.709 1.00 84.75 97 ALA A N 1
ATOM 761 C CA . ALA A 1 97 ? -5.935 1.471 5.215 1.00 84.75 97 ALA A CA 1
ATOM 762 C C . ALA A 1 97 ? -5.627 0.141 4.500 1.00 84.75 97 ALA A C 1
ATOM 764 O O . ALA A 1 97 ? -4.743 0.116 3.643 1.00 84.75 97 ALA A O 1
ATOM 765 N N . LEU A 1 98 ? -6.329 -0.946 4.840 1.00 82.44 98 LEU A N 1
ATOM 766 C CA . LEU A 1 98 ? -6.227 -2.238 4.151 1.00 82.44 98 LEU A CA 1
ATOM 767 C C . LEU A 1 98 ? -6.994 -2.268 2.821 1.00 82.44 98 LEU A C 1
ATOM 769 O O . LEU A 1 98 ? -6.599 -3.022 1.931 1.00 82.44 98 LEU A O 1
ATOM 773 N N . ASP A 1 99 ? -8.033 -1.441 2.679 1.00 76.31 99 ASP A N 1
ATOM 774 C CA . ASP A 1 99 ? -8.824 -1.306 1.446 1.00 76.31 99 ASP A CA 1
ATOM 775 C C . ASP A 1 99 ? -8.149 -0.428 0.379 1.00 76.31 99 ASP A C 1
ATOM 777 O O . ASP A 1 99 ? -8.593 -0.381 -0.770 1.00 76.31 99 ASP A O 1
ATOM 781 N N . LEU A 1 100 ? -7.055 0.262 0.723 1.00 71.31 100 LEU A N 1
ATOM 782 C CA . LEU A 1 100 ? -6.282 1.018 -0.258 1.00 71.31 100 LEU A CA 1
ATOM 783 C C . LEU A 1 100 ? -5.715 0.075 -1.333 1.00 71.31 100 LEU A C 1
ATOM 785 O O . LEU A 1 100 ? -5.192 -0.991 -0.997 1.00 71.31 100 LEU A O 1
ATOM 789 N N . PRO A 1 101 ? -5.763 0.461 -2.623 1.00 61.19 101 PRO A N 1
ATOM 790 C CA . PRO A 1 101 ? -5.256 -0.366 -3.707 1.00 61.19 101 PRO A CA 1
ATOM 791 C C . PRO A 1 101 ? -3.754 -0.591 -3.525 1.00 61.19 101 PRO A C 1
ATOM 793 O O . PRO A 1 101 ? -2.936 0.327 -3.613 1.00 61.19 101 PRO A O 1
ATOM 796 N N . ILE A 1 102 ? -3.398 -1.838 -3.239 1.00 63.59 102 ILE A N 1
ATOM 797 C CA . ILE A 1 102 ? -2.022 -2.320 -3.226 1.00 63.59 102 ILE A CA 1
ATOM 798 C C . ILE A 1 102 ? -1.790 -2.979 -4.572 1.00 63.59 102 ILE A C 1
ATOM 800 O O . ILE A 1 102 ? -2.669 -3.710 -5.024 1.00 63.59 102 ILE A O 1
ATOM 804 N N . LEU A 1 103 ? -0.583 -2.787 -5.116 1.00 63.31 103 LEU A N 1
ATOM 805 C CA . LEU A 1 103 ? -0.023 -3.572 -6.212 1.00 63.31 103 LEU A CA 1
ATOM 806 C C . LEU A 1 103 ? -0.232 -5.066 -5.954 1.00 63.31 103 LEU A C 1
ATOM 808 O O . LEU A 1 103 ? 0.587 -5.728 -5.315 1.00 63.31 103 LEU A O 1
ATOM 812 N N . ASN A 1 104 ? -1.353 -5.596 -6.427 1.00 69.50 104 ASN A N 1
ATOM 813 C CA . ASN A 1 104 ? -1.646 -7.012 -6.312 1.00 69.50 104 ASN A CA 1
ATOM 814 C C . ASN A 1 104 ? -0.771 -7.777 -7.319 1.00 69.50 104 ASN A C 1
ATOM 816 O O . ASN A 1 104 ? -0.083 -7.193 -8.167 1.00 69.50 104 ASN A O 1
ATOM 820 N N . SER A 1 105 ? -0.752 -9.105 -7.231 1.00 68.88 105 SER A N 1
ATOM 821 C CA . SER A 1 105 ? 0.062 -9.929 -8.133 1.00 68.88 105 SER A CA 1
ATOM 822 C C . SER A 1 105 ? -0.253 -9.659 -9.612 1.00 68.88 105 SER A C 1
ATOM 824 O O . SER A 1 105 ? 0.660 -9.634 -10.438 1.00 68.88 105 SER A O 1
ATOM 826 N N . ALA A 1 106 ? -1.513 -9.368 -9.946 1.00 73.12 106 ALA A N 1
ATOM 827 C CA . ALA A 1 106 ? -1.934 -9.048 -11.304 1.00 73.12 106 ALA A CA 1
ATOM 828 C C . ALA A 1 106 ? -1.429 -7.671 -11.769 1.00 73.12 106 ALA A C 1
ATOM 830 O O . ALA A 1 106 ? -0.958 -7.543 -12.895 1.00 73.12 106 ALA A O 1
ATOM 831 N N . GLU A 1 107 ? -1.470 -6.644 -10.924 1.00 71.88 107 GLU A N 1
ATOM 832 C CA . GLU A 1 107 ? -0.945 -5.307 -11.230 1.00 71.88 107 GLU A CA 1
ATOM 833 C C . GLU A 1 107 ? 0.583 -5.312 -11.329 1.00 71.88 107 GLU A C 1
ATOM 835 O O . GLU A 1 107 ? 1.155 -4.701 -12.232 1.00 71.88 107 GLU A O 1
ATOM 840 N N . THR A 1 108 ? 1.241 -6.097 -10.478 1.00 70.81 108 THR A N 1
ATOM 841 C CA . THR A 1 108 ? 2.683 -6.356 -10.549 1.00 70.81 108 THR A CA 1
ATOM 842 C C . THR A 1 108 ? 3.050 -7.033 -11.873 1.00 70.81 108 THR A C 1
ATOM 844 O O . THR A 1 108 ? 4.003 -6.625 -12.538 1.00 70.81 108 THR A O 1
ATOM 847 N N . MET A 1 109 ? 2.270 -8.032 -12.309 1.00 72.81 109 MET A N 1
ATOM 848 C CA . MET A 1 109 ? 2.455 -8.664 -13.620 1.00 72.81 109 MET A CA 1
ATOM 849 C C . MET A 1 109 ? 2.182 -7.700 -14.776 1.00 72.81 109 MET A C 1
ATOM 851 O O . MET A 1 109 ? 2.937 -7.704 -15.746 1.00 72.81 109 MET A O 1
ATOM 855 N N . LYS A 1 110 ? 1.165 -6.834 -14.673 1.00 79.81 110 LYS A N 1
ATOM 856 C CA . LYS A 1 110 ? 0.893 -5.794 -15.679 1.00 79.81 110 LYS A CA 1
ATOM 857 C C . LYS A 1 110 ? 2.068 -4.827 -15.817 1.00 79.81 110 LYS A C 1
ATOM 859 O O . LYS A 1 110 ? 2.463 -4.526 -16.940 1.00 79.81 110 LYS A O 1
ATOM 864 N N . LEU A 1 111 ? 2.660 -4.388 -14.705 1.00 74.88 111 LEU A N 1
ATOM 865 C CA . LEU A 1 111 ? 3.845 -3.526 -14.726 1.00 74.88 111 LEU A CA 1
ATOM 866 C C . LEU A 1 111 ? 5.064 -4.233 -15.325 1.00 74.88 111 LEU A C 1
ATOM 868 O O . LEU A 1 111 ? 5.748 -3.645 -16.161 1.00 74.88 111 LEU A O 1
ATOM 872 N N . LYS A 1 112 ? 5.307 -5.503 -14.972 1.00 74.88 112 LYS A N 1
ATOM 873 C CA . LYS A 1 112 ? 6.378 -6.304 -15.591 1.00 74.88 112 LYS A CA 1
ATOM 874 C C . LYS A 1 112 ? 6.171 -6.456 -17.098 1.00 74.88 112 LYS A C 1
ATOM 876 O O . LYS A 1 112 ? 7.094 -6.214 -17.869 1.00 74.88 112 LYS A O 1
ATOM 881 N N . ALA A 1 113 ? 4.955 -6.785 -17.529 1.00 77.31 113 ALA A N 1
ATOM 882 C CA . ALA A 1 113 ? 4.618 -6.914 -18.943 1.00 77.31 113 ALA A CA 1
ATOM 883 C C . ALA A 1 113 ? 4.776 -5.583 -19.699 1.00 77.31 113 ALA A C 1
ATOM 885 O O . ALA A 1 113 ? 5.284 -5.565 -20.819 1.00 77.31 113 ALA A O 1
ATOM 886 N N . ALA A 1 114 ? 4.394 -4.458 -19.088 1.00 76.00 114 ALA A N 1
ATOM 887 C CA . ALA A 1 114 ? 4.601 -3.133 -19.666 1.00 76.00 114 ALA A CA 1
ATOM 888 C C . ALA A 1 114 ? 6.096 -2.800 -19.811 1.00 76.00 114 ALA A C 1
ATOM 890 O O . ALA A 1 114 ? 6.517 -2.328 -20.867 1.00 76.00 114 ALA A O 1
ATOM 891 N N . ALA A 1 115 ? 6.910 -3.102 -18.795 1.00 73.19 115 ALA A N 1
ATOM 892 C CA . ALA A 1 115 ? 8.358 -2.915 -18.850 1.00 73.19 115 ALA A CA 1
ATOM 893 C C . ALA A 1 115 ? 9.009 -3.767 -19.957 1.00 73.19 115 ALA A C 1
ATOM 895 O O . ALA A 1 115 ? 9.840 -3.258 -20.714 1.00 73.19 115 ALA A O 1
ATOM 896 N N . LEU A 1 116 ? 8.584 -5.027 -20.110 1.00 77.56 116 LEU A N 1
ATOM 897 C CA . LEU A 1 116 ? 9.049 -5.914 -21.183 1.00 77.56 116 LEU A CA 1
ATOM 898 C C . LEU A 1 116 ? 8.676 -5.385 -22.574 1.00 77.56 116 LEU A C 1
ATOM 900 O O . LEU A 1 116 ? 9.546 -5.305 -23.438 1.00 77.56 116 LEU A O 1
ATOM 904 N N . LYS A 1 117 ? 7.439 -4.914 -22.780 1.00 79.00 117 LYS A N 1
ATOM 905 C CA . LYS A 1 117 ? 7.028 -4.307 -24.060 1.00 79.00 117 LYS A CA 1
ATOM 906 C C . LYS A 1 117 ? 7.865 -3.081 -24.426 1.00 79.00 117 LYS A C 1
ATOM 908 O O . LYS A 1 117 ? 8.254 -2.911 -25.580 1.00 79.00 117 LYS A O 1
ATOM 913 N N . VAL A 1 118 ? 8.171 -2.222 -23.451 1.00 75.25 118 VAL A N 1
ATOM 914 C CA . VAL A 1 118 ? 9.040 -1.053 -23.674 1.00 75.25 118 VAL A CA 1
ATOM 915 C C . VAL A 1 118 ? 10.461 -1.488 -24.047 1.00 75.25 118 VAL A C 1
ATOM 917 O O . VAL A 1 118 ? 11.081 -0.866 -24.914 1.00 75.25 118 VAL A O 1
ATOM 920 N N . ARG A 1 119 ? 10.977 -2.562 -23.433 1.00 73.69 119 ARG A N 1
ATOM 921 C CA . ARG A 1 119 ? 12.278 -3.151 -23.784 1.00 73.69 119 ARG A CA 1
ATOM 922 C C . ARG A 1 119 ? 12.285 -3.662 -25.221 1.00 73.69 119 ARG A C 1
ATOM 924 O O . ARG A 1 119 ? 13.189 -3.299 -25.967 1.00 73.69 119 ARG A O 1
ATOM 931 N N . GLU A 1 120 ? 11.301 -4.466 -25.606 1.00 78.19 120 GLU A N 1
ATOM 932 C CA . GLU A 1 120 ? 11.192 -5.019 -26.961 1.00 78.19 120 GLU A CA 1
ATOM 933 C C . GLU A 1 120 ? 11.151 -3.902 -28.010 1.00 78.19 120 GLU A C 1
ATOM 935 O O . GLU A 1 120 ? 11.961 -3.893 -28.936 1.00 78.19 120 GLU A O 1
ATOM 940 N N . ALA A 1 121 ? 10.308 -2.884 -27.801 1.00 77.19 121 ALA A N 1
ATOM 941 C CA . ALA A 1 121 ? 10.216 -1.733 -28.698 1.00 77.19 121 ALA A CA 1
ATOM 942 C C . ALA A 1 121 ? 11.546 -0.963 -28.822 1.00 77.19 121 ALA A C 1
ATOM 944 O O . ALA A 1 121 ? 11.927 -0.527 -29.912 1.00 77.19 121 ALA A O 1
ATOM 945 N N . ARG A 1 122 ? 12.284 -0.796 -27.716 1.00 75.44 122 ARG A N 1
ATOM 946 C CA . ARG A 1 122 ? 13.600 -0.139 -27.735 1.00 75.44 122 ARG A CA 1
ATOM 947 C C . ARG A 1 122 ? 14.663 -0.983 -28.429 1.00 75.44 122 ARG A C 1
ATOM 949 O O . ARG A 1 122 ? 15.471 -0.411 -29.152 1.00 75.44 122 ARG A O 1
ATOM 956 N N . LEU A 1 123 ? 14.671 -2.301 -28.235 1.00 76.12 123 LEU A N 1
ATOM 957 C CA . LEU A 1 123 ? 15.627 -3.196 -28.892 1.00 76.12 123 LEU A CA 1
ATOM 958 C C . LEU A 1 123 ? 15.461 -3.179 -30.413 1.00 76.12 123 LEU A C 1
ATOM 960 O O . LEU A 1 123 ? 16.462 -3.062 -31.114 1.00 76.12 123 LEU A O 1
ATOM 964 N N . VAL A 1 124 ? 14.219 -3.194 -30.909 1.00 80.31 124 VAL A N 1
ATOM 965 C CA . VAL A 1 124 ? 13.931 -3.037 -32.346 1.00 80.31 124 VAL A CA 1
ATOM 966 C C . VAL A 1 124 ? 14.489 -1.711 -32.861 1.00 80.31 124 VAL A C 1
ATOM 968 O O . VAL A 1 124 ? 15.255 -1.691 -33.818 1.00 80.31 124 VAL A O 1
ATOM 971 N N . LYS A 1 125 ? 14.216 -0.601 -32.164 1.00 78.12 125 LYS A N 1
ATOM 972 C CA . LYS A 1 125 ? 14.721 0.719 -32.567 1.00 78.12 125 LYS A CA 1
ATOM 973 C C . LYS A 1 125 ? 16.252 0.802 -32.558 1.00 78.12 125 LYS A C 1
ATOM 975 O O . LYS A 1 125 ? 16.837 1.433 -33.433 1.00 78.12 125 LYS A O 1
ATOM 980 N N . VAL A 1 126 ? 16.911 0.196 -31.569 1.00 75.62 126 VAL A N 1
ATOM 981 C CA . VAL A 1 126 ? 18.382 0.135 -31.510 1.00 75.62 126 VAL A CA 1
ATOM 982 C C . VAL A 1 126 ? 18.929 -0.687 -32.674 1.00 75.62 126 VAL A C 1
ATOM 984 O O . VAL A 1 126 ? 19.923 -0.282 -33.273 1.00 75.62 126 VAL A O 1
ATOM 987 N N . HIS A 1 127 ? 18.276 -1.797 -33.022 1.00 79.75 127 HIS A N 1
ATOM 988 C CA . HIS A 1 127 ? 18.664 -2.607 -34.169 1.00 79.75 127 HIS A CA 1
ATOM 989 C C . HIS A 1 127 ? 18.517 -1.832 -35.486 1.00 79.75 127 HIS A C 1
ATOM 991 O O . HIS A 1 127 ? 19.467 -1.785 -36.262 1.00 79.75 127 HIS A O 1
ATOM 997 N N . ASP A 1 128 ? 17.404 -1.124 -35.687 1.00 84.00 128 ASP A N 1
ATOM 998 C CA . ASP A 1 128 ? 17.193 -0.280 -36.871 1.00 84.00 128 ASP A CA 1
ATOM 999 C C . ASP A 1 128 ? 18.263 0.811 -37.004 1.00 84.00 128 ASP A C 1
ATOM 1001 O O . ASP A 1 128 ? 18.788 1.059 -38.091 1.00 84.00 128 ASP A O 1
ATOM 1005 N N . VAL A 1 129 ? 18.613 1.470 -35.894 1.00 80.31 129 VAL A N 1
ATOM 100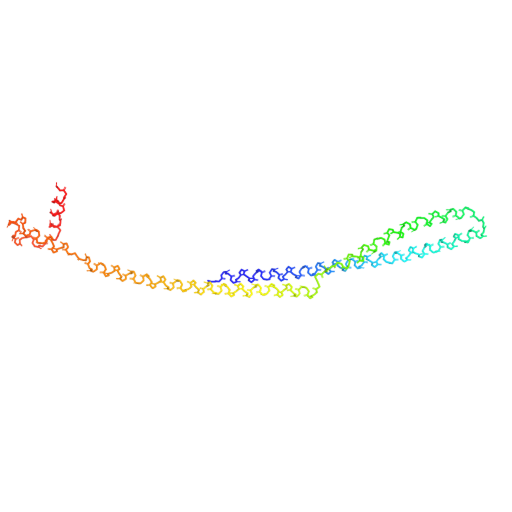6 C CA . VAL A 1 129 ? 19.664 2.499 -35.877 1.00 80.31 129 VAL A CA 1
ATOM 1007 C C . VAL A 1 129 ? 21.028 1.893 -36.193 1.00 80.31 129 VAL A C 1
ATOM 1009 O O . VAL A 1 129 ? 21.781 2.480 -36.967 1.00 80.31 129 VAL A O 1
ATOM 1012 N N . ALA A 1 130 ? 21.339 0.724 -35.631 1.00 79.06 130 ALA A N 1
ATOM 1013 C CA . ALA A 1 130 ? 22.575 0.005 -35.911 1.00 79.06 130 ALA A CA 1
ATOM 1014 C C . ALA A 1 130 ? 22.695 -0.350 -37.402 1.00 79.06 130 ALA A C 1
ATOM 1016 O O . ALA A 1 130 ? 23.722 -0.058 -38.012 1.00 79.06 130 ALA A O 1
ATOM 1017 N N . THR A 1 131 ? 21.632 -0.888 -3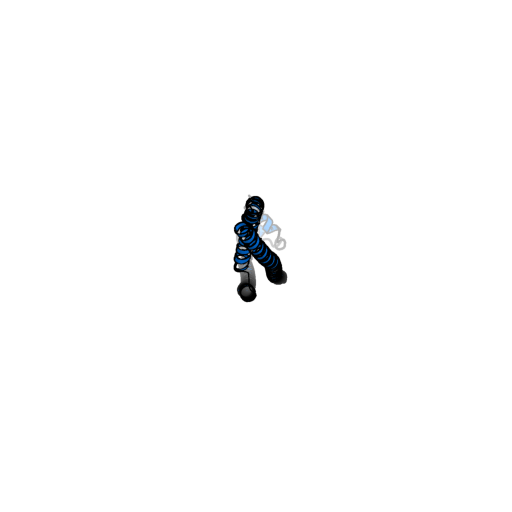8.005 1.00 83.88 131 THR A N 1
ATOM 1018 C CA . THR A 1 131 ? 21.585 -1.223 -39.435 1.00 83.88 131 THR A CA 1
ATOM 1019 C C . THR A 1 131 ? 21.768 0.020 -40.306 1.00 83.88 131 THR A C 1
ATOM 1021 O O . THR A 1 131 ? 22.614 0.025 -41.200 1.00 83.88 131 THR A O 1
ATOM 1024 N N . ARG A 1 132 ? 21.065 1.119 -39.997 1.00 85.38 132 ARG A N 1
ATOM 1025 C CA . ARG A 1 132 ? 21.234 2.398 -40.711 1.00 85.38 132 ARG A CA 1
ATOM 1026 C C . ARG A 1 132 ? 22.645 2.961 -40.578 1.00 85.38 132 ARG A C 1
ATOM 1028 O O . ARG A 1 132 ? 23.175 3.488 -41.546 1.00 85.38 132 ARG A O 1
ATOM 1035 N N . GLN A 1 133 ? 23.271 2.853 -39.406 1.00 83.81 133 GLN A N 1
ATOM 1036 C CA . GLN A 1 133 ? 24.666 3.266 -39.231 1.00 83.81 133 GLN A CA 1
ATOM 1037 C C . GLN A 1 133 ? 25.610 2.438 -40.101 1.00 83.81 133 GLN A C 1
ATOM 1039 O O . GLN A 1 133 ? 26.497 3.006 -40.731 1.00 83.81 133 GLN A O 1
ATOM 1044 N N . THR A 1 134 ? 25.420 1.118 -40.168 1.00 87.69 134 THR A N 1
ATOM 1045 C CA . THR A 1 134 ? 26.213 0.256 -41.056 1.00 87.69 134 THR A CA 1
ATOM 1046 C C . THR A 1 134 ? 26.037 0.651 -42.521 1.00 87.69 134 THR A C 1
ATOM 1048 O O . THR A 1 134 ? 27.021 0.721 -43.254 1.00 87.69 134 THR A O 1
ATOM 1051 N N . GLU A 1 135 ? 24.816 0.982 -42.939 1.00 90.12 135 GLU A N 1
ATOM 1052 C CA . GLU A 1 135 ? 24.544 1.444 -44.300 1.00 90.12 135 GLU A CA 1
ATOM 1053 C C . GLU A 1 135 ? 25.168 2.813 -44.603 1.00 90.12 135 GLU A C 1
ATOM 1055 O O . GLU A 1 135 ? 25.794 2.975 -45.646 1.00 90.12 135 GLU A O 1
ATOM 1060 N N . ILE A 1 136 ? 25.102 3.768 -43.671 1.00 87.44 136 ILE A N 1
ATOM 1061 C CA . ILE A 1 136 ? 25.784 5.066 -43.803 1.00 87.44 136 ILE A CA 1
ATOM 1062 C C . ILE A 1 136 ? 27.298 4.874 -43.934 1.00 87.44 136 ILE A C 1
ATOM 1064 O O . ILE A 1 136 ? 27.923 5.503 -44.782 1.00 87.44 136 ILE A O 1
ATOM 1068 N N . VAL A 1 137 ? 27.898 3.992 -43.129 1.00 89.69 137 VAL A N 1
ATOM 1069 C CA . VAL A 1 137 ? 29.336 3.692 -43.222 1.00 89.69 137 VAL A CA 1
ATOM 1070 C C . VAL A 1 137 ? 29.687 3.075 -44.579 1.00 89.69 137 VAL A C 1
ATOM 1072 O O . VAL A 1 137 ? 30.709 3.442 -45.157 1.00 89.69 137 VAL A O 1
ATOM 1075 N N . ARG A 1 138 ? 28.840 2.186 -45.119 1.00 92.69 138 ARG A N 1
ATOM 1076 C CA . ARG A 1 138 ? 29.009 1.639 -46.475 1.00 92.69 138 ARG A CA 1
ATOM 1077 C C . ARG A 1 138 ? 28.967 2.747 -47.531 1.00 92.69 138 ARG A C 1
ATOM 1079 O O . ARG A 1 138 ? 29.890 2.834 -48.332 1.00 92.69 138 ARG A O 1
ATOM 1086 N N . LEU A 1 139 ? 27.955 3.615 -47.488 1.00 90.75 139 LEU A N 1
ATOM 1087 C CA . LEU A 1 139 ? 27.806 4.732 -48.428 1.00 90.75 139 LEU A CA 1
ATOM 1088 C C . LEU A 1 139 ? 28.985 5.711 -48.355 1.00 90.75 139 LEU A C 1
ATOM 1090 O O . LEU A 1 139 ? 29.476 6.158 -49.385 1.00 90.75 139 LEU A O 1
ATOM 1094 N N . LEU A 1 140 ? 29.481 6.017 -47.152 1.00 90.25 140 LEU A N 1
ATOM 1095 C CA . LEU A 1 140 ? 30.671 6.856 -46.975 1.00 90.25 140 LEU A CA 1
ATOM 1096 C C . LEU A 1 140 ? 31.918 6.222 -47.594 1.00 90.25 140 LEU A C 1
ATOM 1098 O O . LEU A 1 140 ? 32.750 6.934 -48.151 1.00 90.25 140 LEU A O 1
ATOM 1102 N N . LYS A 1 141 ? 32.053 4.894 -47.511 1.00 90.62 141 LYS A N 1
ATOM 1103 C CA . LYS A 1 141 ? 33.162 4.175 -48.138 1.00 90.62 141 LYS A CA 1
ATOM 1104 C C . LYS A 1 141 ? 33.073 4.241 -49.665 1.00 90.62 141 LYS A C 1
ATOM 1106 O O . LYS A 1 141 ? 34.073 4.560 -50.297 1.00 90.62 141 LYS A O 1
ATOM 1111 N N . GLU A 1 142 ? 31.887 4.014 -50.226 1.00 92.56 142 GLU A N 1
ATOM 1112 C CA . GLU A 1 142 ? 31.628 4.119 -51.671 1.00 92.56 142 GLU A CA 1
ATOM 1113 C C . GLU A 1 142 ? 31.921 5.533 -52.193 1.00 92.56 142 GLU A C 1
ATOM 1115 O O . GLU A 1 142 ? 32.679 5.689 -53.146 1.00 92.56 142 GLU A O 1
ATOM 1120 N N . LEU A 1 143 ? 31.431 6.568 -51.501 1.00 92.31 143 LEU A N 1
ATOM 1121 C CA . LEU A 1 143 ? 31.728 7.970 -51.816 1.00 92.31 143 LEU A CA 1
ATOM 1122 C C . LEU A 1 143 ? 33.225 8.288 -51.735 1.00 92.31 143 LEU A C 1
ATOM 1124 O O . LEU A 1 143 ? 33.740 9.051 -52.545 1.00 92.31 143 LEU A O 1
ATOM 1128 N N . ASN A 1 144 ? 33.941 7.728 -50.759 1.00 91.81 144 ASN A N 1
ATOM 1129 C CA . ASN A 1 144 ? 35.376 7.957 -50.617 1.00 91.81 144 ASN A CA 1
ATOM 1130 C C . ASN A 1 144 ? 36.188 7.269 -51.727 1.00 91.81 144 ASN A C 1
ATOM 1132 O O . ASN A 1 144 ? 37.176 7.830 -52.201 1.00 91.81 144 ASN A O 1
ATOM 1136 N N . GLU A 1 145 ? 35.779 6.071 -52.148 1.00 91.75 145 GLU A N 1
ATOM 1137 C CA . GLU A 1 145 ? 36.362 5.363 -53.293 1.00 91.75 145 GLU A CA 1
ATOM 1138 C C . GLU A 1 145 ? 36.111 6.130 -54.602 1.00 91.75 145 GLU A C 1
ATOM 1140 O O . GLU A 1 145 ? 37.038 6.320 -55.390 1.00 91.75 145 GLU A O 1
ATOM 1145 N N . GLU A 1 146 ? 34.895 6.644 -54.804 1.00 91.50 146 GLU A N 1
ATOM 1146 C CA . GLU A 1 146 ? 34.546 7.483 -55.956 1.00 91.50 146 GLU A CA 1
ATOM 1147 C C . GLU A 1 146 ? 35.325 8.804 -55.966 1.00 91.50 146 GLU A C 1
ATOM 1149 O O . GLU A 1 146 ? 35.919 9.166 -56.979 1.00 91.50 146 GLU A O 1
ATOM 1154 N N . ASN A 1 147 ? 35.409 9.493 -54.827 1.00 90.50 147 ASN A N 1
ATOM 1155 C CA . ASN A 1 147 ? 36.172 10.734 -54.714 1.00 90.50 147 ASN A CA 1
ATOM 1156 C C . ASN A 1 147 ? 37.666 10.497 -54.986 1.00 90.50 147 ASN A C 1
ATOM 1158 O O . ASN A 1 147 ? 38.301 11.271 -55.693 1.00 90.50 147 ASN A O 1
ATOM 1162 N N . SER A 1 148 ? 38.221 9.384 -54.495 1.00 88.94 148 SER A N 1
ATOM 1163 C CA . SER A 1 148 ? 39.615 9.007 -54.763 1.00 88.94 148 SER A CA 1
ATOM 1164 C C . SER A 1 148 ? 39.860 8.773 -56.260 1.00 88.94 148 SER A C 1
ATOM 1166 O O . SER A 1 148 ? 40.857 9.259 -56.790 1.00 88.94 148 SER A O 1
ATOM 1168 N N . ARG A 1 149 ? 38.925 8.110 -56.960 1.00 91.12 149 ARG A N 1
ATOM 1169 C CA . ARG A 1 149 ? 38.968 7.951 -58.425 1.00 91.12 149 ARG A CA 1
ATOM 1170 C C . ARG A 1 149 ? 38.906 9.286 -59.161 1.00 91.12 149 ARG A C 1
ATOM 1172 O O . ARG A 1 149 ? 39.691 9.499 -60.075 1.00 91.12 149 ARG A O 1
ATOM 1179 N N . LEU A 1 150 ? 38.012 10.187 -58.758 1.00 87.25 150 LEU A N 1
ATOM 1180 C CA . LEU A 1 150 ? 37.880 11.509 -59.380 1.00 87.25 150 LEU A CA 1
ATOM 1181 C C . LEU A 1 150 ? 39.111 12.389 -59.139 1.00 87.25 150 LEU A C 1
ATOM 1183 O O . LEU A 1 150 ? 39.513 13.136 -60.026 1.00 87.25 150 LEU A O 1
ATOM 1187 N N . VAL A 1 151 ? 39.733 12.300 -57.961 1.00 86.00 151 VAL A N 1
ATOM 1188 C CA . VAL A 1 151 ? 40.998 12.990 -57.670 1.00 86.00 151 VAL A CA 1
ATOM 1189 C C . VAL A 1 151 ? 42.128 12.448 -58.546 1.00 86.00 151 VAL A C 1
ATOM 1191 O O . VAL A 1 151 ? 42.915 13.237 -59.065 1.00 86.00 151 VAL A O 1
ATOM 1194 N N . GLU A 1 152 ? 42.199 11.132 -58.750 1.00 83.88 152 GLU A N 1
ATOM 1195 C CA . GLU A 1 152 ? 43.178 10.508 -59.647 1.00 83.88 152 GLU A CA 1
ATOM 1196 C C . GLU A 1 152 ? 42.937 10.892 -61.117 1.00 83.88 152 GLU A C 1
ATOM 1198 O O . GLU A 1 152 ? 43.873 11.285 -61.809 1.00 83.88 152 GLU A O 1
ATOM 1203 N N . GLU A 1 153 ? 41.685 10.875 -61.585 1.00 83.88 153 GLU A N 1
ATOM 1204 C CA . GLU A 1 153 ? 41.311 11.333 -62.929 1.00 83.88 153 GLU A CA 1
ATOM 1205 C C . GLU A 1 153 ? 41.649 12.815 -63.134 1.00 83.88 153 GLU A C 1
ATOM 1207 O O . GLU A 1 153 ? 42.266 13.182 -64.136 1.00 83.88 153 GLU A O 1
ATOM 1212 N N . LYS A 1 154 ? 41.321 13.666 -62.155 1.00 80.12 154 LYS A N 1
ATOM 1213 C CA . LYS A 1 154 ? 41.696 15.082 -62.159 1.00 80.12 154 LYS A CA 1
ATOM 1214 C C . LYS A 1 154 ? 43.212 15.243 -62.248 1.00 80.12 154 LYS A C 1
ATOM 1216 O O . LYS A 1 154 ? 43.686 16.003 -63.085 1.00 80.12 154 LYS A O 1
ATOM 1221 N N . PHE A 1 155 ? 43.971 14.505 -61.439 1.00 76.00 155 PHE A N 1
ATOM 1222 C CA . PHE A 1 155 ? 45.430 14.532 -61.480 1.00 76.00 155 PHE A CA 1
ATOM 1223 C C . PHE A 1 155 ? 45.970 14.129 -62.860 1.00 76.00 155 PHE A C 1
ATOM 1225 O O . PHE A 1 155 ? 46.866 14.793 -63.370 1.00 76.00 155 PHE A O 1
ATOM 1232 N N . LEU A 1 156 ? 45.407 13.096 -63.497 1.00 76.31 156 LEU A N 1
ATOM 1233 C CA . LEU A 1 156 ? 45.791 12.663 -64.848 1.00 76.31 156 LEU A CA 1
ATOM 1234 C C . LEU A 1 156 ? 45.479 13.712 -65.926 1.00 76.31 156 LEU A C 1
ATOM 1236 O O . LEU A 1 156 ? 46.254 13.862 -66.869 1.00 76.31 156 LEU A O 1
ATOM 1240 N N . LEU A 1 157 ? 44.375 14.449 -65.788 1.00 73.69 157 LEU A N 1
ATOM 1241 C CA . LEU A 1 157 ? 44.000 15.532 -66.703 1.00 73.69 157 LEU A CA 1
ATOM 1242 C C . LEU A 1 157 ? 44.816 16.818 -66.482 1.00 73.69 157 LEU A C 1
ATOM 1244 O O . LEU A 1 157 ? 45.011 17.584 -67.427 1.00 73.69 157 LEU A O 1
ATOM 1248 N N . GLU A 1 158 ? 45.291 17.048 -65.256 1.00 65.06 158 GLU A N 1
ATOM 1249 C CA . GLU A 1 158 ? 46.108 18.203 -64.859 1.00 65.06 158 GLU A CA 1
ATOM 1250 C C . GLU A 1 158 ? 47.622 17.950 -64.967 1.00 65.06 158 GLU A C 1
ATOM 1252 O O . GLU A 1 158 ? 48.404 18.893 -64.824 1.00 65.06 158 GLU A O 1
ATOM 1257 N N . GLN A 1 159 ? 48.063 16.723 -65.287 1.00 54.00 159 GLN A N 1
ATOM 1258 C CA . GLN A 1 159 ? 49.462 16.480 -65.650 1.00 54.00 159 GLN A CA 1
ATOM 1259 C C . GLN A 1 159 ? 49.883 17.419 -66.798 1.00 54.00 159 GLN A C 1
ATOM 1261 O O . GLN A 1 159 ? 49.110 17.693 -67.722 1.00 54.00 159 GLN A O 1
ATOM 1266 N N . PRO A 1 160 ? 51.093 17.990 -66.729 1.00 53.94 160 PRO A N 1
ATOM 1267 C CA . PRO A 1 160 ? 51.308 19.385 -67.074 1.00 53.94 160 PRO A CA 1
ATOM 1268 C C . PRO A 1 160 ? 51.188 19.644 -68.578 1.00 53.94 160 PRO A C 1
ATOM 1270 O O . PRO A 1 160 ? 52.145 19.485 -69.339 1.00 53.94 160 PRO A O 1
ATOM 1273 N N . ARG A 1 161 ? 50.050 20.222 -68.988 1.00 51.06 161 ARG A N 1
ATOM 1274 C CA . ARG A 1 161 ? 49.993 21.085 -70.185 1.00 51.06 161 ARG A CA 1
ATOM 1275 C C . ARG A 1 161 ? 51.024 22.220 -70.096 1.00 51.06 161 ARG A C 1
ATOM 1277 O O . ARG A 1 161 ? 51.503 22.697 -71.121 1.00 51.06 161 ARG A O 1
ATOM 1284 N N . GLU A 1 162 ? 51.428 22.586 -68.881 1.00 48.25 162 GLU A N 1
ATOM 1285 C CA . GLU A 1 162 ? 52.466 23.572 -68.567 1.00 48.25 162 GLU A CA 1
ATOM 1286 C C . GLU A 1 162 ? 53.838 23.209 -69.152 1.00 48.25 162 GLU A C 1
ATOM 1288 O O . GLU A 1 162 ? 54.523 24.087 -69.670 1.00 48.25 162 GLU A O 1
ATOM 1293 N N . ALA A 1 163 ? 54.212 21.924 -69.205 1.00 48.31 163 ALA A N 1
ATOM 1294 C CA . ALA A 1 163 ? 55.473 21.502 -69.822 1.00 48.31 163 ALA A CA 1
ATOM 1295 C C . ALA A 1 163 ? 55.468 21.712 -71.350 1.00 48.31 163 ALA A C 1
ATOM 1297 O O . ALA A 1 163 ? 56.496 22.039 -71.945 1.00 48.31 163 ALA A O 1
ATOM 1298 N N . SER A 1 164 ? 54.302 21.576 -71.994 1.00 50.41 164 SER A N 1
ATOM 1299 C CA . SER A 1 164 ? 54.149 21.817 -73.434 1.00 50.41 164 SER A CA 1
ATOM 1300 C C . SER A 1 164 ? 54.083 23.309 -73.774 1.00 50.41 164 SER A C 1
ATOM 1302 O O . SER A 1 164 ? 54.561 23.706 -74.837 1.00 50.41 164 SER A O 1
ATOM 1304 N N . VAL A 1 165 ? 53.521 24.138 -72.887 1.00 51.03 165 VAL A N 1
ATOM 1305 C CA . VAL A 1 165 ? 53.457 25.599 -73.065 1.00 51.03 165 VAL A CA 1
ATOM 1306 C C . VAL A 1 165 ? 54.818 26.242 -72.782 1.00 51.03 165 VAL A C 1
ATOM 1308 O O . VAL A 1 165 ? 55.285 27.030 -73.600 1.00 51.03 165 VAL A O 1
ATOM 1311 N N . ALA A 1 166 ? 55.518 25.846 -71.713 1.00 52.62 166 ALA A N 1
ATOM 1312 C CA . ALA A 1 166 ? 56.858 26.351 -71.395 1.00 52.62 166 ALA A CA 1
ATOM 1313 C C . ALA A 1 166 ? 57.874 26.062 -72.517 1.00 52.62 166 ALA A C 1
ATOM 1315 O O . ALA A 1 166 ? 58.674 26.925 -72.873 1.00 52.62 166 ALA A O 1
ATOM 1316 N N . LYS A 1 167 ? 57.798 24.882 -73.151 1.00 52.69 167 LYS A N 1
ATOM 1317 C CA . LYS A 1 167 ? 58.666 24.511 -74.282 1.00 52.69 167 LYS A CA 1
ATOM 1318 C C . LYS A 1 167 ? 58.402 25.349 -75.542 1.00 52.69 167 LYS A C 1
ATOM 1320 O O . LYS A 1 167 ? 59.345 25.692 -76.249 1.00 52.69 167 LYS A O 1
ATOM 1325 N N . ALA A 1 168 ? 57.142 25.696 -75.814 1.00 51.94 168 ALA A N 1
ATOM 1326 C CA . ALA A 1 168 ? 56.770 26.537 -76.954 1.00 51.94 168 ALA A CA 1
ATOM 1327 C C . ALA A 1 168 ? 57.112 28.022 -76.728 1.00 51.94 168 ALA A C 1
ATOM 1329 O O . ALA A 1 168 ? 57.562 28.692 -77.654 1.00 51.94 168 ALA A O 1
ATOM 1330 N N . VAL A 1 169 ? 56.957 28.520 -75.496 1.00 52.22 169 VAL A N 1
ATOM 1331 C CA . VAL A 1 169 ? 57.296 29.903 -75.120 1.00 52.22 169 VAL A CA 1
ATOM 1332 C C . VAL A 1 169 ? 58.814 30.123 -75.129 1.00 52.22 169 VAL A C 1
ATOM 1334 O O . VAL A 1 169 ? 59.279 31.114 -75.683 1.00 52.22 169 VAL A O 1
ATOM 1337 N N . MET A 1 170 ? 59.612 29.166 -74.639 1.00 50.81 170 MET A N 1
ATOM 1338 C CA . MET A 1 170 ? 61.083 29.242 -74.691 1.00 50.81 170 MET A CA 1
ATOM 1339 C C . MET A 1 170 ? 61.651 29.208 -76.120 1.00 50.81 170 MET A C 1
ATOM 1341 O O . MET A 1 170 ? 62.718 29.762 -76.361 1.00 50.81 170 MET A O 1
ATOM 1345 N N . GLY A 1 171 ? 60.937 28.608 -77.081 1.00 52.44 171 GLY A N 1
ATOM 1346 C CA . GLY A 1 171 ? 61.303 28.657 -78.502 1.00 52.44 171 GLY A CA 1
ATOM 1347 C C . GLY A 1 171 ? 61.063 30.019 -79.170 1.00 52.44 171 GLY A C 1
ATOM 1348 O O . GLY A 1 171 ? 61.579 30.251 -80.259 1.00 52.44 171 GLY A O 1
ATOM 1349 N N . PHE A 1 172 ? 60.297 30.911 -78.531 1.00 50.56 172 PHE A N 1
ATOM 1350 C CA . PHE A 1 172 ? 59.971 32.248 -79.040 1.00 50.56 172 P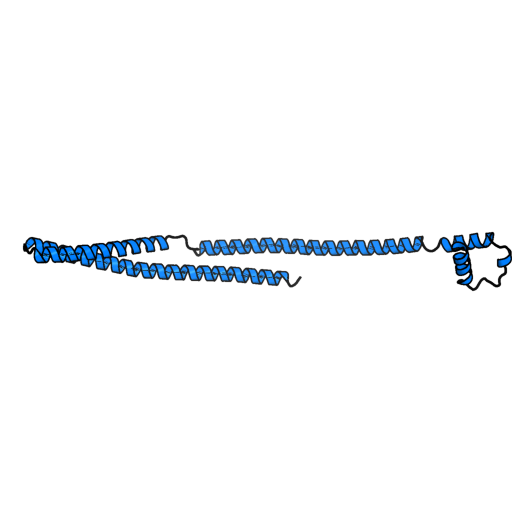HE A CA 1
ATOM 1351 C C . PHE A 1 172 ? 60.815 33.371 -78.419 1.00 50.56 172 PHE A C 1
ATOM 1353 O O . PHE A 1 172 ? 60.928 34.432 -79.029 1.00 50.56 172 PHE A O 1
ATOM 1360 N N . VAL A 1 173 ? 61.374 33.168 -77.218 1.00 53.03 173 VAL A N 1
ATOM 1361 C CA . VAL A 1 173 ? 61.974 34.251 -76.414 1.00 53.03 173 VAL A CA 1
ATOM 1362 C C . VAL A 1 173 ? 63.483 34.421 -76.631 1.00 53.03 173 VAL A C 1
ATOM 1364 O O . VAL A 1 173 ? 63.966 35.529 -76.429 1.00 53.03 173 VAL A O 1
ATOM 1367 N N . ASP A 1 174 ? 64.234 33.419 -77.111 1.00 48.16 174 ASP A N 1
ATOM 1368 C CA . ASP A 1 174 ? 65.649 33.651 -77.450 1.00 48.16 174 ASP A CA 1
ATOM 1369 C C . ASP A 1 174 ? 66.244 32.619 -78.428 1.00 48.16 174 ASP A C 1
ATOM 1371 O O . ASP A 1 174 ? 66.322 31.423 -78.135 1.00 48.16 174 ASP A O 1
ATOM 1375 N N . SER A 1 175 ? 66.706 33.071 -79.598 1.00 51.09 175 SER A N 1
ATOM 1376 C CA . SER A 1 175 ? 67.362 32.215 -80.600 1.00 51.09 175 SER A CA 1
ATOM 1377 C C . SER A 1 175 ? 68.762 31.744 -80.183 1.00 51.09 175 SER A C 1
ATOM 1379 O O . SER A 1 175 ? 69.301 30.828 -80.804 1.00 51.09 175 SER A O 1
ATOM 1381 N N . GLU A 1 176 ? 69.360 32.328 -79.139 1.00 47.75 176 GLU A N 1
ATOM 1382 C CA . GLU A 1 176 ? 70.723 31.988 -78.699 1.00 47.75 176 GLU A CA 1
ATOM 1383 C C . GLU A 1 176 ? 70.800 30.775 -77.751 1.00 47.75 176 GLU A C 1
ATOM 1385 O O . GLU A 1 176 ? 71.861 30.164 -77.598 1.00 47.75 176 GLU A O 1
ATOM 1390 N N . LEU A 1 177 ? 69.676 30.338 -77.170 1.00 49.97 177 LEU A N 1
ATOM 1391 C CA . LEU A 1 177 ? 69.622 29.173 -76.270 1.00 49.97 177 LEU A CA 1
ATOM 1392 C C . LEU A 1 177 ? 69.340 27.840 -76.984 1.00 49.97 177 LEU A C 1
ATOM 1394 O O . LEU A 1 177 ? 69.388 26.782 -76.358 1.00 49.97 177 LEU A O 1
ATOM 1398 N N . ALA A 1 178 ? 69.133 27.860 -78.303 1.00 49.16 178 ALA A N 1
ATOM 1399 C CA . ALA A 1 178 ? 68.879 26.682 -79.139 1.00 49.16 178 ALA A CA 1
ATOM 1400 C C . ALA A 1 178 ? 70.122 25.800 -79.401 1.00 49.16 178 ALA A C 1
ATOM 1402 O O . ALA A 1 178 ? 70.085 24.902 -80.244 1.00 49.16 178 ALA A O 1
ATOM 1403 N N . SER A 1 179 ? 71.242 26.032 -78.704 1.00 47.31 179 SER A N 1
ATOM 1404 C CA . SER A 1 179 ? 72.413 25.156 -78.802 1.00 47.31 179 SER A CA 1
ATOM 1405 C C . SER A 1 179 ? 72.262 23.932 -77.889 1.00 47.31 179 SER A C 1
ATOM 1407 O O . SER A 1 179 ? 71.902 24.042 -76.716 1.00 47.31 179 SER A O 1
ATOM 1409 N N . SER A 1 180 ? 72.598 22.751 -78.415 1.00 49.78 180 SER A N 1
ATOM 1410 C CA . SER A 1 180 ? 72.428 21.422 -77.797 1.00 49.78 180 SER A CA 1
ATOM 1411 C C . SER A 1 180 ? 73.171 21.191 -76.467 1.00 49.78 180 SER A C 1
ATOM 1413 O O . SER A 1 180 ? 73.217 20.070 -75.966 1.00 49.78 180 SER A O 1
ATOM 1415 N N . LYS A 1 181 ? 73.797 22.218 -75.881 1.00 47.56 181 LYS A N 1
ATOM 1416 C CA . LYS A 1 181 ? 74.531 22.115 -74.612 1.00 47.56 181 LYS A CA 1
ATOM 1417 C C . LYS A 1 181 ? 73.632 22.169 -73.374 1.00 47.56 181 LYS A C 1
ATOM 1419 O O . LYS A 1 181 ? 74.102 21.818 -72.294 1.00 47.56 181 LYS A O 1
ATOM 1424 N N . PHE A 1 182 ? 72.364 22.566 -73.509 1.00 47.50 182 PHE A N 1
ATOM 1425 C CA . PHE A 1 182 ? 71.458 22.758 -72.368 1.00 47.50 182 PHE A CA 1
ATOM 1426 C C . PHE A 1 182 ? 70.387 21.672 -72.190 1.00 47.50 182 PHE A C 1
ATOM 1428 O O . PHE A 1 182 ? 69.682 21.686 -71.186 1.00 47.50 182 PHE A O 1
ATOM 1435 N N . GLU A 1 183 ? 70.307 20.679 -73.079 1.00 45.69 183 GLU A N 1
ATOM 1436 C CA . GLU A 1 183 ? 69.227 19.675 -73.087 1.00 45.69 183 GLU A CA 1
ATOM 1437 C C . GLU A 1 183 ? 69.126 18.805 -71.815 1.00 45.69 183 GLU A C 1
ATOM 1439 O O . GLU A 1 183 ? 68.059 18.275 -71.525 1.00 45.69 183 GLU A O 1
ATOM 1444 N N . ASN A 1 184 ? 70.184 18.702 -71.000 1.00 48.31 184 ASN A N 1
ATOM 1445 C CA . ASN A 1 184 ? 70.243 17.751 -69.877 1.00 48.31 184 ASN A CA 1
ATOM 1446 C C . ASN A 1 184 ? 70.199 18.364 -68.468 1.00 48.31 184 ASN A C 1
ATOM 1448 O O . ASN A 1 184 ? 70.623 17.725 -67.505 1.00 48.31 184 ASN A O 1
ATOM 1452 N N . ARG A 1 185 ? 69.681 19.585 -68.291 1.00 46.59 185 ARG A N 1
ATOM 1453 C CA . ARG A 1 185 ? 69.436 20.129 -66.941 1.00 46.59 185 ARG A CA 1
ATOM 1454 C C . ARG A 1 185 ? 68.021 20.675 -66.823 1.00 46.59 185 ARG A C 1
ATOM 1456 O O . ARG A 1 185 ? 67.805 21.881 -66.875 1.00 46.59 185 ARG A O 1
ATOM 1463 N N . SER A 1 186 ? 67.073 19.767 -66.603 1.00 51.09 186 SER A N 1
ATOM 1464 C CA . SER A 1 186 ? 65.655 20.047 -66.328 1.00 51.09 186 SER A CA 1
ATOM 1465 C C . SER A 1 186 ? 65.418 21.127 -65.259 1.00 51.09 186 SER A C 1
ATOM 1467 O O . SER A 1 186 ? 64.413 21.823 -65.325 1.00 51.09 186 SER A O 1
ATOM 1469 N N . GLY A 1 187 ? 66.354 21.345 -64.328 1.00 49.94 187 GLY A N 1
ATOM 1470 C CA . GLY A 1 187 ? 66.251 22.414 -63.327 1.00 49.94 187 GLY A CA 1
ATOM 1471 C C . GLY A 1 187 ? 66.616 23.826 -63.811 1.00 49.94 187 GLY A C 1
ATOM 1472 O O . GLY A 1 187 ? 66.114 24.797 -63.257 1.00 49.94 187 GLY A O 1
ATOM 1473 N N . ALA A 1 188 ? 67.460 23.981 -64.838 1.00 51.28 188 ALA A N 1
ATOM 1474 C CA . ALA A 1 188 ? 67.936 25.306 -65.260 1.00 51.28 188 ALA A CA 1
ATOM 1475 C C . ALA A 1 188 ? 66.860 26.106 -66.015 1.00 51.28 188 ALA A C 1
ATOM 1477 O O . ALA A 1 188 ? 66.758 27.319 -65.851 1.00 51.28 188 ALA A O 1
ATOM 1478 N N . PHE A 1 189 ? 66.025 25.419 -66.799 1.00 53.00 189 PHE A N 1
ATOM 1479 C CA . PHE A 1 189 ? 64.923 26.038 -67.538 1.00 53.00 189 PHE A CA 1
ATOM 1480 C C . PHE A 1 189 ? 63.773 26.474 -66.630 1.00 53.00 189 PHE A C 1
ATOM 1482 O O . PHE A 1 189 ? 63.223 27.556 -66.816 1.00 53.00 189 PHE A O 1
ATOM 1489 N N . GLN A 1 190 ? 63.449 25.665 -65.619 1.00 51.03 190 GLN A N 1
ATOM 1490 C CA . GLN A 1 190 ? 62.432 26.008 -64.630 1.00 51.03 190 GLN A CA 1
ATOM 1491 C C . GLN A 1 190 ? 62.855 27.227 -63.795 1.00 51.03 190 GLN A C 1
ATOM 1493 O O . GLN A 1 190 ? 62.064 28.145 -63.612 1.00 51.03 190 GLN A O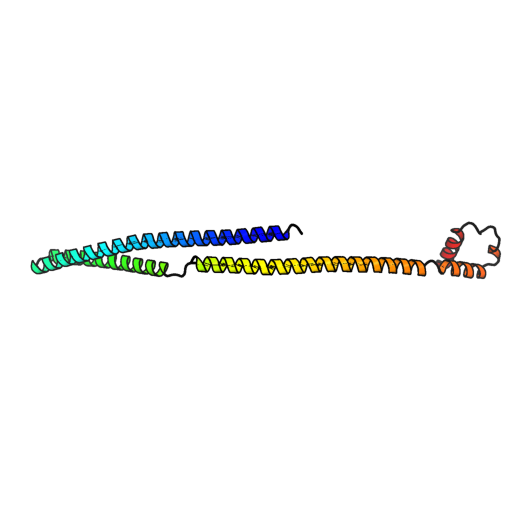 1
ATOM 1498 N N . PHE A 1 191 ? 64.134 27.299 -63.407 1.00 52.53 191 PHE A N 1
ATOM 1499 C CA . PHE A 1 191 ? 64.681 28.437 -62.665 1.00 52.53 191 PHE A CA 1
ATOM 1500 C C . PHE A 1 191 ? 64.674 29.746 -63.478 1.00 52.53 191 PHE A C 1
ATOM 1502 O O . PHE A 1 191 ? 64.368 30.804 -62.939 1.00 52.53 191 PHE A O 1
ATOM 1509 N N . ALA A 1 192 ? 64.977 29.694 -64.781 1.00 53.22 192 ALA A N 1
ATOM 1510 C CA . ALA A 1 192 ? 64.939 30.875 -65.651 1.00 53.22 192 ALA A CA 1
ATOM 1511 C C . ALA A 1 192 ? 63.507 31.391 -65.887 1.00 53.22 192 ALA A C 1
ATOM 1513 O O . ALA A 1 192 ? 63.276 32.599 -65.889 1.00 53.22 192 ALA A O 1
ATOM 1514 N N . PHE A 1 193 ? 62.539 30.483 -66.038 1.00 53.91 193 PHE A N 1
ATOM 1515 C CA . PHE A 1 193 ? 61.127 30.836 -66.188 1.00 53.91 193 PHE A CA 1
ATOM 1516 C C . PHE A 1 193 ? 60.541 31.435 -64.899 1.00 53.91 193 PHE A C 1
ATOM 1518 O O . PHE A 1 193 ? 59.860 32.458 -64.945 1.00 53.91 193 PHE A O 1
ATOM 1525 N N . GLU A 1 194 ? 60.863 30.849 -63.742 1.00 51.41 194 GLU A N 1
ATOM 1526 C CA . GLU A 1 194 ? 60.481 31.388 -62.431 1.00 51.41 194 GLU A CA 1
ATOM 1527 C C . GLU A 1 194 ? 61.135 32.751 -62.150 1.00 51.41 194 GLU A C 1
ATOM 1529 O O . GLU A 1 194 ? 60.496 33.622 -61.560 1.00 51.41 194 GLU A O 1
ATOM 1534 N N . ALA A 1 195 ? 62.377 32.974 -62.592 1.00 56.56 195 ALA A N 1
ATOM 1535 C CA . ALA A 1 195 ? 63.043 34.270 -62.466 1.00 56.56 195 ALA A CA 1
ATOM 1536 C C . ALA A 1 195 ? 62.393 35.359 -63.339 1.00 56.56 195 ALA A C 1
ATOM 1538 O O . ALA A 1 195 ? 62.271 36.490 -62.881 1.00 56.56 195 ALA A O 1
ATOM 1539 N N . TRP A 1 196 ? 61.941 35.023 -64.553 1.00 58.50 196 TRP A N 1
ATOM 1540 C CA . TRP A 1 196 ? 61.251 35.956 -65.456 1.00 58.50 196 TRP A CA 1
ATOM 1541 C C . TRP A 1 196 ? 59.843 36.334 -64.980 1.00 58.50 196 TRP A C 1
ATOM 1543 O O . TRP A 1 196 ? 59.442 37.486 -65.088 1.00 58.50 196 TRP A O 1
ATOM 1553 N N . LEU A 1 197 ? 59.088 35.385 -64.420 1.00 53.59 197 LEU A N 1
ATOM 1554 C CA . LEU A 1 197 ? 57.756 35.660 -63.862 1.00 53.59 197 LEU A CA 1
ATOM 1555 C C . LEU A 1 197 ? 57.787 36.576 -62.627 1.00 53.59 197 LEU A C 1
ATOM 1557 O O . LEU A 1 197 ? 56.785 37.222 -62.329 1.00 53.59 197 LEU A O 1
ATOM 1561 N N . ASN A 1 198 ? 58.905 36.596 -61.896 1.00 48.47 198 ASN A N 1
ATOM 1562 C CA . ASN A 1 198 ? 59.067 37.341 -60.644 1.00 48.47 198 ASN A CA 1
ATOM 1563 C C . ASN A 1 198 ? 59.863 38.655 -60.793 1.00 48.47 198 ASN A C 1
ATOM 1565 O O . ASN A 1 198 ? 60.142 39.305 -59.783 1.00 48.47 198 ASN A O 1
ATOM 1569 N N . SER A 1 199 ? 60.232 39.037 -62.020 1.00 44.41 199 SER A N 1
ATOM 1570 C CA . SER A 1 199 ? 60.828 40.335 -62.381 1.00 44.41 199 SER A CA 1
ATOM 1571 C C . SER A 1 199 ? 59.810 41.239 -63.060 1.00 44.41 199 SER A C 1
ATOM 1573 O O . SER A 1 199 ? 59.758 42.436 -62.703 1.00 44.41 199 SER A O 1
#

Secondary structure (DSSP, 8-state):
-HHHHHHHHHHHHHHHHHHHHHHHHHHHHHHHHHHHHHHHHHHHHHHHHHHHHHHHHHHHHHHTT-HHHHHHHHHHHHHHHHHHHHHHHHHHHHHHHHSS----HHHHHHHHHHHHHHHHHHHHHHHHHHHHHHHHHHHHHHHHHHHHHHHHHHHHHHS-HHHHHHHHHHHHH-TTS-STTSTT-HHHHHHHHHHHHT-

Foldseek 3Di:
DPPPVVVLVVVLVVVLVVLVVLQVVLVVVLVVLVVVLVVLVVVLVVLVVVLVVLVVQLVVCVVVVPVPSNVVSVVVNVVSVVVNVVSVVVSVVSVVVNVPDGCDPVNSVVVSVVSVVVSVVVVVVVVVVVVVVVVVVVVVVVVVVVVVVVVVVVVVVVPDPVVVVLVVVVVVPDPVPPDPPPPPDPPVSVVVVVVVVVD